Protein AF-A0A1X0DQB8-F1 (afdb_monomer_lite)

Secondary structure (DSSP, 8-state):
-PPPPPPP-----TTHHHHHHHHHHH------SS--TTSGGGGSTTSGGGGGGG-HHHHHHHTTTS---S-HHHHHHHHIIIIIHHHHHHHHHHHTSHHHHHHHHHHHHHHTS--BSPPPPP-SSS-SPPP--SSB-PPPPPPTTPPPPP--SSB-PPPPPP-PPP-----S---S--B----PPPPPPPSSB--PPPPPPPPPPBTTPPPPPPPPPPPPPTTTPPPP-

pLDDT: mean 71.26, std 21.55, range [32.69, 97.94]

Radius of gyration: 22.87 Å; chains: 1; bounding box: 46×55×82 Å

Foldseek 3Di:
DDDDDDDDDPPDQPCVVVVVLCCVPPNDDPQDTDDDVPDPSVCVVVDCVVVCVVVPVVVVVVVVPDPQPPDPVSVLVCCCVPPQPSVLVVLVCQCPDPVVVVVQVVVCVVVVFNAAEEWAAADPVGQATEEHHQHAYEWHAGAALYETYAYHAAFYEWYAKHAHDDPPPCPPDDDDDKAEWHWYAIYATHQAFYEWYAWYCWYDIPNPYHTGHTHYWYHFYPPSYYTHD

Structure (mmCIF, N/CA/C/O backbone):
data_AF-A0A1X0DQB8-F1
#
_entry.id   AF-A0A1X0DQB8-F1
#
loop_
_atom_site.group_PDB
_atom_site.id
_atom_site.type_symbol
_atom_site.label_atom_id
_atom_site.label_alt_id
_atom_site.label_comp_id
_atom_site.label_asym_id
_atom_site.label_entity_id
_atom_site.label_seq_id
_atom_site.pdbx_PDB_ins_code
_atom_site.Cartn_x
_atom_site.Cartn_y
_atom_site.Cartn_z
_atom_site.occupancy
_atom_site.B_iso_or_equiv
_atom_site.auth_seq_id
_atom_site.auth_comp_id
_atom_site.auth_asym_id
_atom_site.auth_atom_id
_atom_site.pdbx_PDB_model_num
ATOM 1 N N . MET A 1 1 ? 0.264 -22.773 56.455 1.00 39.66 1 MET A N 1
ATOM 2 C CA . MET A 1 1 ? 1.036 -22.504 55.225 1.00 39.66 1 MET A CA 1
ATOM 3 C C . MET A 1 1 ? 0.009 -22.200 54.144 1.00 39.66 1 MET A C 1
ATOM 5 O O . MET A 1 1 ? -0.539 -23.133 53.577 1.00 39.66 1 MET A O 1
ATOM 9 N N . ALA A 1 2 ? -0.387 -20.933 54.001 1.00 37.88 2 ALA A N 1
ATOM 10 C CA . ALA A 1 2 ? -1.349 -20.507 52.982 1.00 37.88 2 ALA A CA 1
ATOM 11 C C . ALA A 1 2 ? -0.588 -20.177 51.684 1.00 37.88 2 ALA A C 1
ATOM 13 O O . ALA A 1 2 ? 0.538 -19.681 51.788 1.00 37.88 2 ALA A O 1
ATOM 14 N N . PRO A 1 3 ? -1.139 -20.475 50.496 1.00 45.59 3 PRO A N 1
ATOM 15 C CA . PRO A 1 3 ? -0.488 -20.145 49.236 1.00 45.59 3 PRO A CA 1
ATOM 16 C C . PRO A 1 3 ? -0.412 -18.621 49.074 1.00 45.59 3 PRO A C 1
ATOM 18 O O . PRO A 1 3 ? -1.354 -17.903 49.409 1.00 45.59 3 PRO A O 1
ATOM 21 N N . LEU A 1 4 ? 0.738 -18.144 48.597 1.00 35.25 4 LEU A N 1
ATOM 22 C CA . LEU A 1 4 ? 0.964 -16.751 48.230 1.00 35.25 4 LEU A CA 1
ATOM 23 C C . LEU A 1 4 ? 0.007 -16.420 47.074 1.00 35.25 4 LEU A C 1
ATOM 25 O O . LEU A 1 4 ? -0.013 -17.145 46.080 1.00 35.25 4 LEU A O 1
ATOM 29 N N . ALA A 1 5 ? -0.820 -15.387 47.241 1.00 45.34 5 ALA A N 1
ATOM 30 C CA . ALA A 1 5 ? -1.728 -14.912 46.204 1.00 45.34 5 ALA A CA 1
ATOM 31 C C . ALA A 1 5 ? -0.950 -14.679 44.898 1.00 45.34 5 ALA A C 1
ATOM 33 O O . ALA A 1 5 ? 0.145 -14.112 44.928 1.00 45.34 5 ALA A O 1
ATOM 34 N N . ALA A 1 6 ? -1.500 -15.148 43.774 1.00 44.22 6 ALA A N 1
ATOM 35 C CA . ALA A 1 6 ? -0.969 -14.830 42.456 1.00 44.22 6 ALA A CA 1
ATOM 36 C C . ALA A 1 6 ? -0.882 -13.303 42.319 1.00 44.22 6 ALA A C 1
ATOM 38 O O . ALA A 1 6 ? -1.818 -12.596 42.700 1.00 44.22 6 ALA A O 1
ATOM 39 N N . ALA A 1 7 ? 0.262 -12.807 41.843 1.00 37.78 7 ALA A N 1
ATOM 40 C CA . ALA A 1 7 ? 0.433 -11.390 41.558 1.00 37.78 7 ALA A CA 1
ATOM 41 C C . ALA A 1 7 ? -0.668 -10.936 40.581 1.00 37.78 7 ALA A C 1
ATOM 43 O O . ALA A 1 7 ? -1.020 -11.716 39.689 1.00 37.78 7 ALA A O 1
ATOM 44 N N . PRO A 1 8 ? -1.229 -9.725 40.745 1.00 37.22 8 PRO A N 1
ATOM 45 C CA . PRO A 1 8 ? -2.171 -9.191 39.773 1.00 37.22 8 PRO A CA 1
ATOM 46 C C . PRO A 1 8 ? -1.508 -9.202 38.394 1.00 37.22 8 PRO A C 1
ATOM 48 O O . PRO A 1 8 ? -0.364 -8.767 38.246 1.00 37.22 8 PRO A O 1
ATOM 51 N N . VAL A 1 9 ? -2.212 -9.751 37.404 1.00 41.41 9 VAL A N 1
ATOM 52 C CA . VAL A 1 9 ? -1.838 -9.598 36.000 1.00 41.41 9 VAL A CA 1
ATOM 53 C C . VAL A 1 9 ? -1.984 -8.108 35.721 1.00 41.41 9 VAL A C 1
ATOM 55 O O . VAL A 1 9 ? -3.086 -7.577 35.835 1.00 41.41 9 VAL A O 1
ATOM 58 N N . ALA A 1 10 ? -0.871 -7.423 35.471 1.00 38.34 10 ALA A N 1
ATOM 59 C CA . ALA A 1 10 ? -0.912 -6.069 34.953 1.00 38.34 10 ALA A CA 1
ATOM 60 C C . ALA A 1 10 ? -1.575 -6.160 33.576 1.00 38.34 10 ALA A C 1
ATOM 62 O O . ALA A 1 10 ? -0.967 -6.667 32.637 1.00 38.34 10 ALA A O 1
ATOM 63 N N . GLN A 1 11 ? -2.843 -5.773 33.500 1.00 39.91 11 GLN A N 1
ATOM 64 C CA . GLN A 1 11 ? -3.456 -5.402 32.238 1.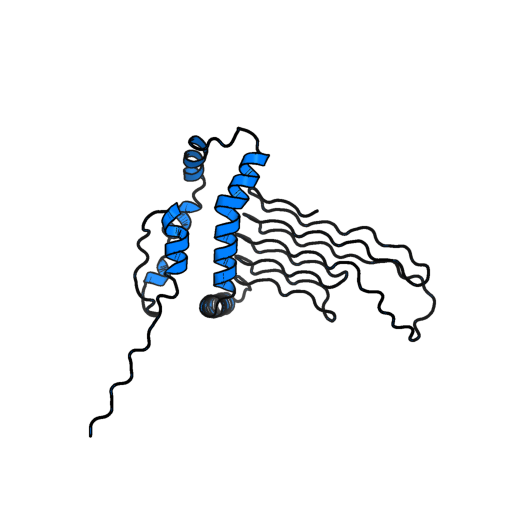00 39.91 11 GLN A CA 1
ATOM 65 C C . GLN A 1 11 ? -2.969 -3.985 32.001 1.00 39.91 11 GLN A C 1
ATOM 67 O O . GLN A 1 11 ? -3.350 -3.078 32.734 1.00 39.91 11 GLN A O 1
ATOM 72 N N . ALA A 1 12 ? -1.981 -3.844 31.124 1.00 34.12 12 ALA A N 1
ATOM 73 C CA . ALA A 1 12 ? -1.650 -2.530 30.617 1.00 34.12 12 ALA A CA 1
ATOM 74 C C . ALA A 1 12 ? -2.841 -2.071 29.772 1.00 34.12 12 ALA A C 1
ATOM 76 O O . ALA A 1 12 ? -3.470 -2.878 29.093 1.00 34.12 12 ALA A O 1
ATOM 77 N N . ASP A 1 13 ? -3.165 -0.797 29.871 1.00 48.69 13 ASP A N 1
ATOM 78 C CA . ASP A 1 13 ? -4.217 -0.123 29.130 1.00 48.69 13 ASP A CA 1
ATOM 79 C C . ASP A 1 13 ? -3.882 -0.112 27.618 1.00 48.69 13 ASP A C 1
ATOM 81 O O . ASP A 1 13 ? -3.284 0.819 27.090 1.00 48.69 13 ASP A O 1
ATOM 85 N N . GLU A 1 14 ? -4.216 -1.198 26.911 1.00 44.69 14 GLU A N 1
ATOM 86 C CA . GLU A 1 14 ? -3.788 -1.501 25.526 1.00 44.69 14 GLU A CA 1
ATOM 87 C C . GLU A 1 14 ? -4.269 -0.488 24.462 1.00 44.69 14 GLU A C 1
ATOM 89 O O . GLU A 1 14 ? -3.702 -0.420 23.371 1.00 44.69 14 GLU A O 1
ATOM 94 N N . PHE A 1 15 ? -5.256 0.354 24.784 1.00 44.25 15 PHE A N 1
ATOM 95 C CA . PHE A 1 15 ? -5.783 1.390 23.884 1.00 44.25 15 PHE A CA 1
ATOM 96 C C . PHE A 1 15 ? -5.509 2.824 24.352 1.00 44.25 15 PHE A C 1
ATOM 98 O O . PHE A 1 15 ? -5.879 3.753 23.641 1.00 44.25 15 PHE A O 1
ATOM 105 N N . ASP A 1 16 ? -4.828 3.018 25.486 1.00 47.78 16 ASP A N 1
ATOM 106 C CA . ASP A 1 16 ? -4.574 4.352 26.061 1.00 47.78 16 ASP A CA 1
ATOM 107 C C . ASP A 1 16 ? -3.669 5.212 25.156 1.00 47.78 16 ASP A C 1
ATOM 109 O O . ASP A 1 16 ? -3.767 6.432 25.089 1.00 47.78 16 ASP A O 1
ATOM 113 N N . TRP A 1 17 ? -2.823 4.564 24.353 1.00 50.50 17 TRP A N 1
ATOM 114 C CA . TRP A 1 17 ? -1.970 5.242 23.377 1.00 50.50 17 TRP A CA 1
ATOM 115 C C . TRP A 1 17 ? -2.746 5.728 22.147 1.00 50.50 17 TRP A C 1
ATOM 117 O O . TRP A 1 17 ? -2.425 6.783 21.614 1.00 50.50 17 TRP A O 1
ATOM 127 N N . LEU A 1 18 ? -3.770 4.988 21.699 1.00 41.12 18 LEU A N 1
ATOM 128 C CA . LEU A 1 18 ? -4.647 5.416 20.606 1.00 41.12 18 LEU A CA 1
ATOM 129 C C . LEU A 1 18 ? -5.417 6.663 21.058 1.00 41.12 18 LEU A C 1
ATOM 131 O O . LEU A 1 18 ? -5.661 7.581 20.284 1.00 41.12 18 LEU A O 1
ATOM 135 N N . THR A 1 19 ? -5.760 6.716 22.342 1.00 49.28 19 THR A N 1
ATOM 136 C CA . THR A 1 19 ? -6.508 7.814 22.942 1.00 49.28 19 THR A CA 1
ATOM 137 C C . THR A 1 19 ? -5.613 9.018 23.216 1.00 49.28 19 THR A C 1
ATOM 139 O O . THR A 1 19 ? -6.005 10.121 22.848 1.00 49.28 19 THR A O 1
ATOM 142 N N . ASP A 1 20 ? -4.383 8.816 23.698 1.00 44.25 20 ASP A N 1
ATOM 143 C CA . ASP A 1 20 ? -3.340 9.846 23.834 1.00 44.25 20 ASP A CA 1
ATOM 144 C C . ASP A 1 20 ? -2.842 10.385 22.478 1.00 44.25 20 ASP A C 1
ATOM 146 O O . ASP A 1 20 ? -2.511 11.565 22.365 1.00 44.25 20 ASP A O 1
ATOM 150 N N . LEU A 1 21 ? -2.802 9.561 21.422 1.00 48.22 21 LEU A N 1
ATOM 151 C CA . LEU A 1 21 ? -2.426 9.971 20.058 1.00 48.22 21 LEU A CA 1
ATOM 152 C C . LEU A 1 21 ? -3.435 10.972 19.478 1.00 48.22 21 LEU A C 1
ATOM 154 O O . LEU A 1 21 ? -3.078 11.891 18.738 1.00 48.22 21 LEU A O 1
ATOM 158 N N . PHE A 1 22 ? -4.700 10.805 19.848 1.00 42.94 22 PHE A N 1
ATOM 159 C CA . PHE A 1 22 ? -5.828 11.586 19.363 1.00 42.94 22 PHE A CA 1
ATOM 160 C C . PHE A 1 22 ? -6.248 12.703 20.352 1.00 42.94 22 PHE A C 1
ATOM 162 O O . PHE A 1 22 ? -6.894 13.678 19.954 1.00 42.94 22 PHE A O 1
ATOM 169 N N . GLU A 1 23 ? -5.811 12.661 21.616 1.00 42.38 23 GLU A N 1
ATOM 170 C CA . GLU A 1 23 ? -6.141 13.650 22.658 1.00 42.38 23 GLU A CA 1
ATOM 171 C C . GLU A 1 23 ? -5.730 15.103 22.321 1.00 42.38 23 GLU A C 1
ATOM 173 O O . GLU A 1 23 ? -6.553 16.009 22.510 1.00 42.38 23 GLU A O 1
ATOM 178 N N . PRO A 1 24 ? -4.530 15.376 21.761 1.00 38.28 24 PRO A N 1
ATOM 179 C CA . PRO A 1 24 ? -4.093 16.730 21.413 1.00 38.28 24 PRO A CA 1
ATOM 180 C C . PRO A 1 24 ? -4.897 17.370 20.277 1.00 38.28 24 PRO A C 1
ATOM 182 O O . PRO A 1 24 ? -4.871 18.593 20.125 1.00 38.28 24 PRO A O 1
ATOM 185 N N . TRP A 1 25 ? -5.584 16.560 19.467 1.00 38.75 25 TRP A N 1
ATOM 186 C CA . TRP A 1 25 ? -6.338 17.011 18.297 1.00 38.75 25 TRP A CA 1
ATOM 187 C C . TRP A 1 25 ? -7.847 17.050 18.518 1.00 38.75 25 TRP A C 1
ATOM 189 O O . TRP A 1 25 ? -8.514 17.883 17.902 1.00 38.75 25 TRP A O 1
ATOM 199 N N . PHE A 1 26 ? -8.384 16.225 19.424 1.00 42.94 26 PHE A N 1
ATOM 200 C CA . PHE A 1 26 ? -9.834 16.108 19.615 1.00 42.94 26 PHE A CA 1
ATOM 201 C C . PHE A 1 26 ? -10.332 16.481 21.015 1.00 42.94 26 PHE A C 1
ATOM 203 O O . PHE A 1 26 ? -11.518 16.772 21.148 1.00 42.94 26 PHE A O 1
ATOM 210 N N . GLY A 1 27 ? -9.447 16.561 22.021 1.00 35.16 27 GLY A N 1
ATOM 211 C CA . GLY A 1 27 ? -9.781 16.870 23.416 1.00 35.16 27 GLY A CA 1
ATOM 212 C C . GLY A 1 27 ? -10.650 15.794 24.074 1.00 35.16 27 GLY A C 1
ATOM 213 O O . GLY A 1 27 ? -11.758 15.560 23.615 1.00 35.16 27 GLY A O 1
ATOM 214 N N . ALA A 1 28 ? -10.158 15.166 25.153 1.00 35.78 28 ALA A N 1
ATOM 215 C CA . ALA A 1 28 ? -10.830 14.153 25.987 1.00 35.78 28 ALA A CA 1
ATOM 216 C C . ALA A 1 28 ? -12.135 13.574 25.395 1.00 35.78 28 ALA A C 1
ATOM 218 O O . ALA A 1 28 ? -13.243 13.874 25.860 1.00 35.78 28 ALA A O 1
ATOM 219 N N . ALA A 1 29 ? -12.013 12.751 24.352 1.00 38.56 29 ALA A N 1
ATOM 220 C CA . ALA A 1 29 ? -13.103 11.863 23.983 1.00 38.56 29 ALA A CA 1
ATOM 221 C C . ALA A 1 29 ? -13.282 10.872 25.149 1.00 38.56 29 ALA A C 1
ATOM 223 O O . ALA A 1 29 ? -12.280 10.383 25.669 1.00 38.56 29 ALA A O 1
ATOM 224 N N . PRO A 1 30 ? -14.508 10.585 25.624 1.00 34.75 30 PRO A N 1
ATOM 225 C CA . PRO A 1 30 ? -14.719 9.678 26.744 1.00 34.75 30 PRO A CA 1
ATOM 226 C C . PRO A 1 30 ? -14.550 8.236 26.257 1.00 34.75 30 PRO A C 1
ATOM 228 O O . PRO A 1 30 ? -15.512 7.539 25.950 1.00 34.75 30 PRO A O 1
ATOM 231 N N . VAL A 1 31 ? -13.307 7.806 26.161 1.00 37.72 31 VAL A N 1
ATOM 232 C CA . VAL A 1 31 ? -12.893 6.417 25.993 1.00 37.72 31 VAL A CA 1
ATOM 233 C C . VAL A 1 31 ? -12.608 5.878 27.390 1.00 37.72 31 VAL A C 1
ATOM 235 O O . VAL A 1 31 ? -11.763 6.392 28.115 1.00 37.72 31 VAL A O 1
ATOM 238 N N . ALA A 1 32 ? -13.449 4.950 27.836 1.00 34.84 32 ALA A N 1
ATOM 239 C CA . ALA A 1 32 ? -13.422 4.434 29.197 1.00 34.84 32 ALA A CA 1
ATOM 240 C C . ALA A 1 32 ? -12.194 3.537 29.440 1.00 34.84 32 ALA A C 1
ATOM 242 O O . ALA A 1 32 ? -11.838 2.730 28.584 1.00 34.84 32 ALA A O 1
ATOM 243 N N . GLU A 1 33 ? -11.599 3.673 30.632 1.00 32.69 33 GLU A N 1
ATOM 244 C CA . GLU A 1 33 ? -10.5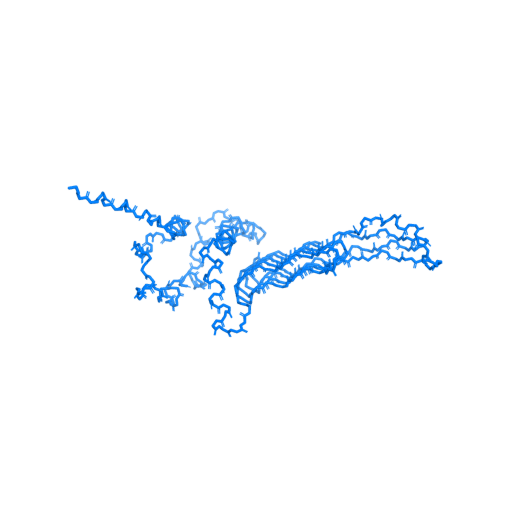61 2.799 31.196 1.00 32.69 33 GLU A CA 1
ATOM 245 C C . GLU A 1 33 ? -11.006 1.322 31.206 1.00 32.69 33 GLU A C 1
ATOM 247 O O . GLU A 1 33 ? -12.128 1.003 31.606 1.00 32.69 33 GLU A O 1
ATOM 252 N N . SER A 1 34 ? -10.067 0.423 30.893 1.00 35.78 34 SER A N 1
ATOM 253 C CA . SER A 1 34 ? -10.134 -1.048 30.964 1.00 35.78 34 SER A CA 1
ATOM 254 C C . SER A 1 34 ? -11.017 -1.781 29.934 1.00 35.78 34 SER A C 1
ATOM 256 O O . SER A 1 34 ? -12.240 -1.668 29.897 1.00 35.78 34 SER A O 1
ATOM 258 N N . VAL A 1 35 ? -10.363 -2.617 29.119 1.00 36.78 35 VAL A N 1
ATOM 259 C CA . VAL A 1 35 ? -10.975 -3.487 28.103 1.00 36.78 35 VAL A CA 1
ATOM 260 C C . VAL A 1 35 ? -11.569 -4.725 28.775 1.00 36.78 35 VAL A C 1
ATOM 262 O O . VAL A 1 35 ? -10.883 -5.715 29.024 1.00 36.78 35 VAL A O 1
ATOM 265 N N . ASP A 1 36 ? -12.867 -4.692 29.058 1.00 37.31 36 ASP A N 1
ATOM 266 C CA . ASP A 1 36 ? -13.648 -5.892 29.359 1.00 37.31 36 ASP A CA 1
ATOM 267 C C . ASP A 1 36 ? -14.273 -6.404 28.050 1.00 37.31 36 ASP A C 1
ATOM 269 O O . ASP A 1 36 ? -15.105 -5.747 27.432 1.00 37.31 36 ASP A O 1
ATOM 273 N N . LEU A 1 37 ? -13.873 -7.598 27.599 1.00 37.00 37 LEU A N 1
ATOM 274 C CA . LEU A 1 37 ? -14.390 -8.238 26.377 1.00 37.00 37 LEU A CA 1
ATOM 275 C C . LEU A 1 37 ? -15.885 -8.632 26.476 1.00 37.00 37 LEU A C 1
ATOM 277 O O . LEU A 1 37 ? -16.439 -9.202 25.533 1.00 37.00 37 LEU A O 1
ATOM 281 N N . GLY A 1 38 ? -16.540 -8.354 27.609 1.00 36.81 38 GLY A N 1
ATOM 282 C CA . GLY A 1 38 ? -17.991 -8.378 27.801 1.00 36.81 38 GLY A CA 1
ATOM 283 C C . GLY A 1 38 ? -18.659 -6.995 27.901 1.00 36.81 38 GLY A C 1
ATOM 284 O O . GLY A 1 38 ? -19.874 -6.945 28.111 1.00 36.81 38 GLY A O 1
ATOM 285 N N . ASP A 1 39 ? -17.910 -5.898 27.762 1.00 39.31 39 ASP A N 1
ATOM 286 C CA . ASP A 1 39 ? -18.396 -4.522 27.905 1.00 39.31 39 ASP A CA 1
ATOM 287 C C . ASP A 1 39 ? -19.065 -4.008 26.615 1.00 39.31 39 ASP A C 1
ATOM 289 O O . ASP A 1 39 ? -18.526 -4.176 25.514 1.00 39.31 39 ASP A O 1
ATOM 293 N N . PRO A 1 40 ? -20.230 -3.332 26.698 1.00 39.56 40 PRO A N 1
ATOM 294 C CA . PRO A 1 40 ? -20.848 -2.690 25.546 1.00 39.56 40 PRO A CA 1
ATOM 295 C C . PRO A 1 40 ? -19.983 -1.581 24.927 1.00 39.56 40 PRO A C 1
ATOM 297 O O . PRO A 1 40 ? -20.353 -1.085 23.875 1.00 39.56 40 PRO A O 1
ATOM 300 N N . GLY A 1 41 ? -18.846 -1.186 25.516 1.00 39.72 41 GLY A N 1
ATOM 301 C CA . GLY A 1 41 ? -17.913 -0.188 24.982 1.00 39.72 41 GLY A CA 1
ATOM 302 C C . GLY A 1 41 ? -17.349 -0.503 23.591 1.00 39.72 41 GLY A C 1
ATOM 303 O O . GLY A 1 41 ? -17.014 0.421 22.856 1.00 39.72 41 GLY A O 1
ATOM 304 N N . MET A 1 42 ? -17.384 -1.766 23.146 1.00 36.34 42 MET A N 1
ATOM 305 C CA . MET A 1 42 ? -17.159 -2.146 21.739 1.00 36.34 42 MET A CA 1
ATOM 306 C C . MET A 1 42 ? -18.242 -1.621 20.775 1.00 36.34 42 MET A C 1
ATOM 308 O O . MET A 1 42 ? -18.172 -1.881 19.578 1.00 36.34 42 MET A O 1
ATOM 312 N N . THR A 1 43 ? -19.258 -0.890 21.246 1.00 41.19 43 THR A N 1
ATOM 313 C CA . THR A 1 43 ? -20.202 -0.166 20.384 1.00 41.19 43 THR A CA 1
ATOM 314 C C . THR A 1 43 ? -19.728 1.233 20.002 1.00 41.19 43 THR A C 1
ATOM 316 O O . THR A 1 43 ? -20.382 1.844 19.168 1.00 41.19 43 THR A O 1
ATOM 319 N N . THR A 1 44 ? -18.637 1.762 20.572 1.00 41.34 44 THR A N 1
ATOM 320 C CA . THR A 1 44 ? -18.188 3.142 20.299 1.00 41.34 44 THR A CA 1
ATOM 321 C C . THR A 1 44 ? -17.536 3.293 18.925 1.00 41.34 44 THR A C 1
ATOM 323 O O . THR A 1 44 ? -17.854 4.246 18.232 1.00 41.34 44 THR A O 1
ATOM 326 N N . TRP A 1 45 ? -16.748 2.326 18.442 1.00 36.19 45 TRP A N 1
ATOM 327 C CA . TRP A 1 45 ? -16.248 2.322 17.051 1.00 36.19 45 TRP A CA 1
ATOM 328 C C . TRP A 1 45 ? -17.398 2.235 16.029 1.00 36.19 45 TRP A C 1
ATOM 330 O O . TRP A 1 45 ? -17.328 2.790 14.935 1.00 36.19 45 TRP A O 1
ATOM 340 N N . TRP A 1 46 ? -18.493 1.559 16.387 1.00 36.34 46 TRP A N 1
ATOM 341 C CA . TRP A 1 46 ? -19.724 1.510 15.586 1.00 36.34 46 TRP A CA 1
ATOM 342 C C . TRP A 1 46 ? -20.671 2.686 15.860 1.00 36.34 46 TRP A C 1
ATOM 344 O O . TRP A 1 46 ? -21.702 2.808 15.194 1.00 36.34 46 TRP A O 1
ATOM 354 N N . ASP A 1 47 ? -20.348 3.549 16.824 1.00 42.69 47 ASP A N 1
ATOM 355 C CA . ASP A 1 47 ? -21.072 4.784 17.060 1.00 42.69 47 ASP A CA 1
ATOM 356 C C . ASP A 1 47 ? -20.610 5.809 16.024 1.00 42.69 47 ASP A C 1
ATOM 358 O O . ASP A 1 47 ? -19.430 6.126 15.888 1.00 42.69 47 ASP A O 1
ATOM 362 N N . SER A 1 48 ? -21.574 6.367 15.296 1.00 39.34 48 SER A N 1
ATOM 363 C CA . SER A 1 48 ? -21.363 7.497 14.392 1.00 39.34 48 SER A CA 1
ATOM 364 C C . SER A 1 48 ? -20.595 8.662 15.032 1.00 39.34 48 SER A C 1
ATOM 366 O O . SER A 1 48 ? -19.942 9.413 14.313 1.00 39.34 48 SER A O 1
ATOM 368 N N . SER A 1 49 ? -20.647 8.808 16.362 1.00 47.97 49 SER A N 1
ATOM 369 C CA . SER A 1 49 ? -19.890 9.820 17.100 1.00 47.97 49 SER A CA 1
ATOM 370 C C . SER A 1 49 ? -18.372 9.588 17.069 1.00 47.97 49 SER A C 1
ATOM 372 O O . SER A 1 49 ? -17.628 10.562 17.005 1.00 47.97 49 SER A O 1
ATOM 374 N N . ALA A 1 50 ? -17.897 8.339 16.990 1.00 43.50 50 ALA A N 1
ATOM 375 C CA . ALA A 1 50 ? -16.473 8.031 16.811 1.00 43.50 50 ALA A CA 1
ATOM 376 C C . ALA A 1 50 ? -15.958 8.382 15.405 1.00 43.50 50 ALA A C 1
ATOM 378 O O . ALA A 1 50 ? -14.758 8.547 15.206 1.00 43.50 50 ALA A O 1
ATOM 379 N N . TRP A 1 51 ? -16.870 8.556 14.444 1.00 47.69 51 TRP A N 1
ATOM 380 C CA . TRP A 1 51 ? -16.586 8.987 13.073 1.00 47.69 51 TRP A CA 1
ATOM 381 C C . TRP A 1 51 ? -17.038 10.419 12.792 1.00 47.69 51 TRP A C 1
ATOM 383 O O . TRP A 1 51 ? -16.994 10.850 11.642 1.00 47.69 51 TRP A O 1
ATOM 393 N N . SER A 1 52 ? -17.471 11.190 13.799 1.00 51.88 52 SER A N 1
ATOM 394 C CA . SER A 1 52 ? -17.951 12.560 13.568 1.00 51.88 52 SER A CA 1
ATOM 395 C C . SER A 1 52 ? -16.858 13.476 13.020 1.00 51.88 52 SER A C 1
ATOM 397 O O . SER A 1 52 ? -17.153 14.512 12.442 1.00 51.88 52 SER A O 1
ATOM 399 N N . TRP A 1 53 ? -15.591 13.098 13.177 1.00 47.19 53 TRP A N 1
ATOM 400 C CA . TRP A 1 53 ? -14.454 13.780 12.573 1.00 47.19 53 TRP A CA 1
ATOM 401 C C . TRP A 1 53 ? -14.314 13.506 11.064 1.00 47.19 53 TRP A C 1
ATOM 403 O O . TRP A 1 53 ? -13.656 14.288 10.396 1.00 47.19 53 TRP A O 1
ATOM 413 N N . LEU A 1 54 ? -14.959 12.476 10.496 1.00 50.03 54 LEU A N 1
ATOM 414 C CA . LEU A 1 54 ? -15.155 12.324 9.043 1.00 50.03 54 LEU A CA 1
ATOM 415 C C . LEU A 1 54 ? -16.297 13.214 8.514 1.00 50.03 54 LEU A C 1
ATOM 417 O O . LEU A 1 54 ? -16.569 13.224 7.310 1.00 50.03 54 LEU A O 1
ATOM 421 N N . ASP A 1 55 ? -16.981 13.970 9.385 1.00 55.12 55 ASP A N 1
ATOM 422 C CA . ASP A 1 55 ? -17.911 15.010 8.954 1.00 55.12 55 ASP A CA 1
ATOM 423 C C . ASP A 1 55 ? -17.128 16.165 8.319 1.00 55.12 55 ASP A C 1
ATOM 425 O O . ASP A 1 55 ? -16.647 17.093 8.980 1.00 55.12 55 ASP A O 1
ATOM 429 N N . LEU A 1 56 ? -17.057 16.103 6.990 1.00 46.81 56 LEU A N 1
ATOM 430 C CA . LEU A 1 56 ? -16.379 17.053 6.113 1.00 46.81 56 LEU A CA 1
ATOM 431 C C . LEU A 1 56 ? -16.854 18.508 6.310 1.00 46.81 56 LEU A C 1
ATOM 433 O O . LEU A 1 56 ? -16.171 19.440 5.885 1.00 46.81 56 LEU A O 1
ATOM 437 N N . SER A 1 57 ? -18.009 18.731 6.953 1.00 52.44 57 SER A N 1
ATOM 438 C CA . SER A 1 57 ? -18.514 20.073 7.265 1.00 52.44 57 SER A CA 1
ATOM 439 C C . SER A 1 57 ? -17.753 20.772 8.398 1.00 52.44 57 SER A C 1
ATOM 441 O O . SER A 1 57 ? -17.749 22.002 8.459 1.00 52.44 57 SER A O 1
ATOM 443 N N . THR A 1 58 ? -17.059 20.015 9.252 1.00 50.50 58 THR A N 1
ATOM 444 C CA . THR A 1 58 ? -16.264 20.549 10.373 1.00 50.50 58 THR A CA 1
ATOM 445 C C . THR A 1 58 ? -14.843 20.948 9.958 1.00 50.50 58 THR A C 1
ATOM 447 O O . THR A 1 58 ? -14.203 21.768 10.616 1.00 50.50 58 THR A O 1
ATOM 450 N N . TRP A 1 59 ? -14.364 20.446 8.814 1.00 51.38 59 TRP A N 1
ATOM 451 C CA . TRP A 1 59 ? -13.004 20.696 8.320 1.00 51.38 59 TRP A CA 1
ATOM 452 C C . TRP A 1 59 ? -12.842 22.115 7.763 1.00 51.38 59 TRP A C 1
ATOM 454 O O . TRP A 1 59 ? -11.751 22.679 7.802 1.00 51.38 59 TRP A O 1
ATOM 464 N N . GLY A 1 60 ? -13.934 22.735 7.301 1.00 44.81 60 GLY A N 1
ATOM 465 C CA . GLY A 1 60 ? -13.927 24.104 6.773 1.00 44.81 60 GLY A CA 1
ATOM 466 C C . GLY A 1 60 ? -13.548 25.186 7.798 1.00 44.81 60 GLY A C 1
ATOM 467 O O . GLY A 1 60 ? -13.110 26.268 7.401 1.00 44.81 60 GLY A O 1
ATOM 468 N N . ASP A 1 61 ? -13.671 24.907 9.100 1.00 47.84 61 ASP A N 1
ATOM 469 C CA . ASP A 1 61 ? -13.381 25.878 10.167 1.00 47.84 61 ASP A CA 1
ATOM 470 C C . ASP A 1 61 ? -11.894 25.865 10.587 1.00 47.84 61 ASP A C 1
ATOM 472 O O . ASP A 1 61 ? -11.299 26.914 10.829 1.00 47.84 61 ASP A O 1
ATOM 476 N N . GLN A 1 62 ? -11.237 24.696 10.548 1.00 45.06 62 GLN A N 1
ATOM 477 C CA . GLN A 1 62 ? -9.805 24.530 10.864 1.00 45.06 62 GLN A CA 1
ATOM 478 C C . GLN A 1 62 ? -8.882 25.176 9.809 1.00 45.06 62 GLN A C 1
ATOM 480 O O . GLN A 1 62 ? -7.833 25.728 10.140 1.00 45.06 62 GLN A O 1
ATOM 485 N N . VAL A 1 63 ? -9.305 25.196 8.539 1.00 44.72 63 VAL A N 1
ATOM 486 C CA . VAL A 1 63 ? -8.556 25.811 7.422 1.00 44.72 63 VAL A CA 1
ATOM 487 C C . VAL A 1 63 ? -8.578 27.348 7.481 1.00 44.72 63 VAL A C 1
ATOM 489 O O . VAL A 1 63 ? -7.711 28.014 6.917 1.00 44.72 63 VAL A O 1
ATOM 492 N N . SER A 1 64 ? -9.525 27.940 8.217 1.00 45.22 64 SER A N 1
ATOM 493 C CA . SER A 1 64 ? -9.711 29.397 8.279 1.00 45.22 64 SER A CA 1
ATOM 494 C C . SER A 1 64 ? -8.743 30.119 9.236 1.00 45.22 64 SER A C 1
ATOM 496 O O . SER A 1 64 ? -8.648 31.347 9.192 1.00 45.22 64 SER A O 1
ATOM 498 N N . GLY A 1 65 ? -8.011 29.388 10.092 1.00 44.12 65 GLY A N 1
ATOM 499 C CA . GLY A 1 65 ? -7.083 29.951 11.089 1.00 44.12 65 GLY A CA 1
ATOM 500 C C . GLY A 1 65 ? -5.592 29.746 10.797 1.00 44.12 65 GLY A C 1
ATOM 501 O O . GLY A 1 65 ? -4.744 30.389 11.417 1.00 44.12 65 GLY A O 1
ATOM 502 N N . SER A 1 66 ? -5.250 28.866 9.857 1.00 45.72 66 SER A N 1
ATOM 503 C CA . SER A 1 66 ? -3.867 28.537 9.524 1.00 45.72 66 SER A CA 1
ATOM 504 C C . SER A 1 66 ? -3.309 29.494 8.470 1.00 45.72 66 SER A C 1
ATOM 506 O O . SER A 1 66 ? -3.926 29.698 7.429 1.00 45.72 66 SER A O 1
ATOM 508 N N . ALA A 1 67 ? -2.102 30.026 8.682 1.00 43.47 67 ALA A N 1
ATOM 509 C CA . ALA A 1 67 ? -1.332 30.784 7.685 1.00 43.47 67 ALA A CA 1
ATOM 510 C C . ALA A 1 67 ? -0.833 29.910 6.507 1.00 43.47 67 ALA A C 1
ATOM 512 O O . ALA A 1 67 ? 0.208 30.189 5.910 1.00 43.47 67 ALA A O 1
ATOM 513 N N . LEU A 1 68 ? -1.556 28.834 6.192 1.00 48.25 68 LEU A N 1
ATOM 514 C CA . LEU A 1 68 ? -1.382 28.054 4.983 1.00 48.25 68 LEU A CA 1
ATOM 515 C C . LEU A 1 68 ? -1.863 28.949 3.850 1.00 48.25 68 LEU A C 1
ATOM 517 O O . LEU A 1 68 ? -3.044 29.276 3.747 1.00 48.25 68 LEU A O 1
ATOM 521 N N . GLY A 1 69 ? -0.912 29.442 3.059 1.00 47.78 69 GLY A N 1
ATOM 522 C CA . GLY A 1 69 ? -1.223 30.217 1.868 1.00 47.78 69 GLY A CA 1
ATOM 523 C C . GLY A 1 69 ? -2.259 29.490 1.010 1.00 47.78 69 GLY A C 1
ATOM 524 O O . GLY A 1 69 ? -2.371 28.268 1.048 1.00 47.78 69 GLY A O 1
ATOM 525 N N . THR A 1 70 ? -2.992 30.250 0.205 1.00 51.38 70 THR A N 1
ATOM 526 C CA . THR A 1 70 ? -4.049 29.803 -0.721 1.00 51.38 70 THR A CA 1
ATOM 527 C C . THR A 1 70 ? -3.590 28.826 -1.817 1.00 51.38 70 THR A C 1
ATOM 529 O O . THR A 1 70 ? -4.303 28.623 -2.796 1.00 51.38 70 THR A O 1
ATOM 532 N N . GLU A 1 71 ? -2.401 28.243 -1.689 1.00 58.75 71 GLU A N 1
ATOM 533 C CA . GLU A 1 71 ? -1.770 27.387 -2.679 1.00 58.75 71 GLU A CA 1
ATOM 534 C C . GLU A 1 71 ? -2.096 25.912 -2.382 1.00 58.75 71 GLU A C 1
ATOM 536 O O . GLU A 1 71 ? -1.684 25.398 -1.338 1.00 58.75 71 GLU A O 1
ATOM 541 N N . PRO A 1 72 ? -2.782 25.197 -3.295 1.00 62.12 72 PRO A N 1
ATOM 542 C CA . PRO A 1 72 ? -3.187 23.801 -3.100 1.00 62.12 72 PRO A CA 1
ATOM 543 C C . PRO A 1 72 ? -2.042 22.862 -2.690 1.00 62.12 72 PRO A C 1
ATOM 545 O O . PRO A 1 72 ? -2.235 21.983 -1.860 1.00 62.12 72 PRO A O 1
ATOM 548 N N . LEU A 1 73 ? -0.825 23.086 -3.199 1.00 66.12 73 LEU A N 1
ATOM 549 C CA . LEU A 1 73 ? 0.349 22.276 -2.849 1.00 66.12 73 LEU A CA 1
ATOM 550 C C . LEU A 1 73 ? 0.804 22.471 -1.392 1.00 66.12 73 LEU A C 1
ATOM 552 O O . LEU A 1 73 ? 1.286 21.527 -0.773 1.00 66.12 73 LEU A O 1
ATOM 556 N N . ALA A 1 74 ? 0.644 23.676 -0.832 1.00 72.12 74 ALA A N 1
ATOM 557 C CA . ALA A 1 74 ? 1.000 23.949 0.561 1.00 72.12 74 ALA A CA 1
ATOM 558 C C . ALA A 1 74 ? 0.003 23.301 1.530 1.00 72.12 74 ALA A C 1
ATOM 560 O O . ALA A 1 74 ? 0.399 22.822 2.591 1.00 72.12 74 ALA A O 1
ATOM 561 N N . PHE A 1 75 ? -1.276 23.253 1.147 1.00 73.88 75 PHE A N 1
ATOM 562 C CA . PHE A 1 75 ? -2.294 22.555 1.922 1.00 73.88 75 PHE A CA 1
ATOM 563 C C . PHE A 1 75 ? -2.133 21.034 1.844 1.00 73.88 75 PHE A C 1
ATOM 565 O O . PHE A 1 75 ? -2.194 20.394 2.886 1.00 73.88 75 PHE A O 1
ATOM 572 N N . ASN A 1 76 ? -1.851 20.459 0.665 1.00 78.00 76 ASN A N 1
ATOM 573 C CA . ASN A 1 76 ? -1.586 19.019 0.538 1.00 78.00 76 ASN A CA 1
ATOM 574 C C . ASN A 1 76 ? -0.431 18.580 1.447 1.00 78.00 76 ASN A C 1
ATOM 576 O O . ASN A 1 76 ? -0.580 17.622 2.191 1.00 78.00 76 ASN A O 1
ATOM 580 N N . ALA A 1 77 ? 0.690 19.309 1.439 1.00 80.50 77 ALA A N 1
ATOM 581 C CA . ALA A 1 77 ? 1.835 18.990 2.292 1.00 80.50 77 ALA A CA 1
ATOM 582 C C . ALA A 1 77 ? 1.531 19.160 3.792 1.00 80.50 77 ALA A C 1
ATOM 584 O O . ALA A 1 77 ? 2.053 18.420 4.622 1.00 80.50 77 ALA A O 1
ATOM 585 N N . TRP A 1 78 ? 0.691 20.133 4.162 1.00 80.62 78 TRP A N 1
ATOM 586 C CA . TRP A 1 78 ? 0.248 20.278 5.547 1.00 80.62 78 TRP A CA 1
ATOM 587 C C . TRP A 1 78 ? -0.687 19.143 5.968 1.00 80.62 78 TRP A C 1
ATOM 589 O O . TRP A 1 78 ? -0.480 18.583 7.040 1.00 80.62 78 TRP A O 1
ATOM 599 N N . PHE A 1 79 ? -1.677 18.801 5.139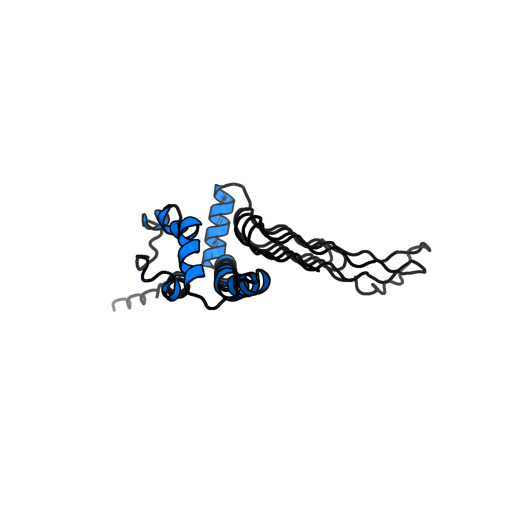 1.00 80.38 79 PHE A N 1
ATOM 600 C CA . PHE A 1 79 ? -2.610 17.702 5.391 1.00 80.38 79 PHE A CA 1
ATOM 601 C C . PHE A 1 79 ? -1.858 16.382 5.530 1.00 80.38 79 PHE A C 1
ATOM 603 O O . PHE A 1 79 ? -2.081 15.649 6.487 1.00 80.38 79 PHE A O 1
ATOM 610 N N . ASP A 1 80 ? -0.920 16.125 4.622 1.00 84.56 80 ASP A N 1
ATOM 611 C CA . ASP A 1 80 ? -0.070 14.944 4.659 1.00 84.56 80 ASP A CA 1
ATOM 612 C C . ASP A 1 80 ? 0.675 14.832 6.002 1.00 84.56 80 ASP A C 1
ATOM 614 O O . ASP A 1 80 ? 0.486 13.887 6.764 1.00 84.56 80 ASP A O 1
ATOM 618 N N . ALA A 1 81 ? 1.415 15.878 6.378 1.00 78.44 81 ALA A N 1
ATOM 619 C CA . ALA A 1 81 ? 2.236 15.860 7.586 1.00 78.44 81 ALA A CA 1
ATOM 620 C C . ALA A 1 81 ? 1.448 15.938 8.910 1.00 78.44 81 ALA A C 1
ATOM 622 O O . ALA A 1 81 ? 1.942 15.479 9.938 1.00 78.44 81 ALA A O 1
ATOM 623 N N . ASN A 1 82 ? 0.270 16.572 8.923 1.00 74.06 82 ASN A N 1
ATOM 624 C CA . ASN A 1 82 ? -0.463 16.900 10.156 1.00 74.06 82 ASN A CA 1
ATOM 625 C C . ASN A 1 82 ? -1.802 16.177 10.288 1.00 74.06 82 ASN A C 1
ATOM 627 O O . ASN A 1 82 ? -2.483 16.393 11.279 1.00 74.06 82 ASN A O 1
ATOM 631 N N . VAL A 1 83 ? -2.218 15.381 9.307 1.00 77.00 83 VAL A N 1
ATOM 632 C CA . VAL A 1 83 ? -3.467 14.613 9.379 1.00 77.00 83 VAL A CA 1
ATOM 633 C C . VAL A 1 83 ? -3.214 13.195 8.904 1.00 77.00 83 VAL A C 1
ATOM 635 O O . VAL A 1 83 ? -3.394 12.262 9.680 1.00 77.00 83 VAL A O 1
ATOM 638 N N . TYR A 1 84 ? -2.757 13.031 7.661 1.00 82.00 84 TYR A N 1
ATOM 639 C CA . TYR A 1 84 ? -2.609 11.709 7.062 1.00 82.00 84 TYR A CA 1
ATOM 640 C C . TYR A 1 84 ? -1.540 10.876 7.766 1.00 82.00 84 TYR A C 1
ATOM 642 O O . TYR A 1 84 ? -1.873 9.839 8.330 1.00 82.00 84 TYR A O 1
ATOM 650 N N . ALA A 1 85 ? -0.288 11.341 7.795 1.00 82.06 85 ALA A N 1
ATOM 651 C CA . ALA A 1 85 ? 0.831 10.546 8.291 1.00 82.06 85 ALA A CA 1
ATOM 652 C C . ALA A 1 85 ? 0.642 10.072 9.746 1.00 82.06 85 ALA A C 1
ATOM 654 O O . ALA A 1 85 ? 0.911 8.901 10.008 1.00 82.06 85 ALA A O 1
ATOM 655 N N . PRO A 1 86 ? 0.135 10.889 10.694 1.00 76.19 86 PRO A N 1
ATOM 656 C CA . PRO A 1 86 ? -0.081 10.410 12.061 1.00 76.19 86 PRO A CA 1
ATOM 657 C C . PRO A 1 86 ? -1.238 9.413 12.192 1.00 76.19 86 PRO A C 1
ATOM 659 O O . PRO A 1 86 ? -1.117 8.455 12.949 1.00 76.19 86 PRO A O 1
ATOM 662 N N . ILE A 1 87 ? -2.336 9.599 11.445 1.00 76.94 87 ILE A N 1
ATOM 663 C CA . ILE A 1 87 ? -3.449 8.635 11.434 1.00 76.94 87 ILE A CA 1
ATOM 664 C C . ILE A 1 87 ? -3.002 7.324 10.787 1.00 76.94 87 ILE A C 1
ATOM 666 O O . ILE A 1 87 ? -3.256 6.259 11.340 1.00 76.94 87 ILE A O 1
ATOM 670 N N . HIS A 1 88 ? -2.331 7.409 9.638 1.00 84.44 88 HIS A N 1
ATOM 671 C CA . HIS A 1 88 ? -1.789 6.263 8.915 1.00 84.44 88 HIS A CA 1
ATOM 672 C C . HIS A 1 88 ? -0.818 5.481 9.802 1.00 84.44 88 HIS A C 1
ATOM 674 O O . HIS A 1 88 ? -1.076 4.320 10.082 1.00 84.44 88 HIS A O 1
ATOM 680 N N . THR A 1 89 ? 0.178 6.147 10.395 1.00 81.56 89 THR A N 1
ATOM 681 C CA . THR A 1 89 ? 1.125 5.514 11.333 1.00 81.56 89 THR A CA 1
ATOM 682 C C . THR A 1 89 ? 0.411 4.837 12.504 1.00 81.56 89 THR A C 1
ATOM 684 O O . THR A 1 89 ? 0.741 3.709 12.853 1.00 81.56 89 THR A O 1
ATOM 687 N N . GLY A 1 90 ? -0.589 5.492 13.105 1.00 72.69 90 GLY A N 1
ATOM 688 C CA . GLY A 1 90 ? -1.353 4.895 14.200 1.00 72.69 90 GLY A CA 1
ATOM 689 C C . GLY A 1 90 ? -2.152 3.659 13.770 1.00 72.69 90 GLY A C 1
ATOM 690 O O . GLY A 1 90 ? -2.236 2.686 14.516 1.00 72.69 90 GLY A O 1
ATOM 691 N N . ILE A 1 91 ? -2.720 3.655 12.563 1.00 80.88 91 ILE A N 1
ATOM 692 C CA . ILE A 1 91 ? -3.408 2.478 12.018 1.00 80.88 91 ILE A CA 1
ATOM 693 C C . ILE A 1 91 ? -2.408 1.350 11.749 1.00 80.88 91 ILE A C 1
ATOM 695 O O . ILE A 1 91 ? -2.675 0.223 12.160 1.00 80.88 91 ILE A O 1
ATOM 699 N N . GLU A 1 92 ? -1.258 1.651 11.148 1.00 84.25 92 GLU A N 1
ATOM 700 C CA . GLU A 1 92 ? -0.194 0.680 10.870 1.00 84.25 92 GLU A CA 1
ATOM 701 C C . GLU A 1 92 ? 0.330 0.020 12.147 1.00 84.25 92 GLU A C 1
ATOM 703 O O . GLU A 1 92 ? 0.409 -1.207 12.247 1.00 84.25 92 GLU A O 1
ATOM 708 N N . GLU A 1 93 ? 0.636 0.825 13.167 1.00 80.25 93 GLU A N 1
ATOM 709 C CA . GLU A 1 93 ? 1.086 0.330 14.468 1.00 80.25 93 GLU A CA 1
ATOM 710 C C . GLU A 1 93 ? 0.020 -0.545 15.135 1.00 80.25 93 GLU A C 1
ATOM 712 O O . GLU A 1 93 ? 0.342 -1.585 15.716 1.00 80.25 93 GLU A O 1
ATOM 717 N N . TRP A 1 94 ? -1.255 -0.161 15.027 1.00 81.12 94 TRP A N 1
ATOM 718 C CA . TRP A 1 94 ? -2.356 -0.941 15.576 1.00 81.12 94 TRP A CA 1
ATOM 719 C C . TRP A 1 94 ? -2.553 -2.263 14.827 1.00 81.12 94 TRP A C 1
ATOM 721 O O . TRP A 1 94 ? -2.540 -3.307 15.478 1.00 81.12 94 TRP A O 1
ATOM 731 N N . ILE A 1 95 ? -2.701 -2.258 13.498 1.00 84.06 95 ILE A N 1
ATOM 732 C CA . ILE A 1 95 ? -2.937 -3.466 12.685 1.00 84.06 95 ILE A CA 1
ATOM 733 C C . ILE A 1 95 ? -1.809 -4.485 12.873 1.00 84.06 95 ILE A C 1
ATOM 735 O O . ILE A 1 95 ? -2.087 -5.683 12.956 1.00 84.06 95 ILE A O 1
ATOM 739 N N . ASN A 1 96 ? -0.568 -4.016 13.025 1.00 83.56 96 ASN A N 1
ATOM 740 C CA . ASN A 1 96 ? 0.610 -4.857 13.230 1.00 83.56 96 ASN A CA 1
ATOM 741 C C . ASN A 1 96 ? 0.888 -5.214 14.707 1.00 83.56 96 ASN A C 1
ATOM 743 O O . ASN A 1 96 ? 1.804 -5.989 15.006 1.00 83.56 96 ASN A O 1
ATOM 747 N N . SER A 1 97 ? 0.092 -4.701 15.651 1.00 79.81 97 SER A N 1
ATOM 748 C CA . SER A 1 97 ? 0.163 -5.070 17.071 1.00 79.81 97 SER A CA 1
ATOM 749 C C . SER A 1 97 ? -0.475 -6.437 17.358 1.00 79.81 97 SER A C 1
ATOM 751 O O . SER A 1 97 ? -1.282 -6.957 16.585 1.00 79.81 97 SER A O 1
ATOM 753 N N . SER A 1 98 ? -0.173 -7.028 18.520 1.00 81.38 98 SER A N 1
ATOM 754 C CA . SER A 1 98 ? -0.788 -8.299 18.936 1.00 81.38 98 SER A CA 1
ATOM 755 C C . SER A 1 98 ? -2.312 -8.229 19.037 1.00 81.38 98 SER A C 1
ATOM 757 O O . SER A 1 98 ? -2.987 -9.216 18.734 1.00 81.38 98 SER A O 1
ATOM 759 N N . ASP A 1 99 ? -2.858 -7.092 19.462 1.00 74.56 99 ASP A N 1
ATOM 760 C CA . ASP A 1 99 ? -4.296 -6.933 19.686 1.00 74.56 99 ASP A CA 1
ATOM 761 C C . ASP A 1 99 ? -5.020 -6.576 18.392 1.00 74.56 99 ASP A C 1
ATOM 763 O O . ASP A 1 99 ? -6.079 -7.142 18.104 1.00 74.56 99 ASP A O 1
ATOM 767 N N . GLY A 1 100 ? -4.413 -5.732 17.552 1.00 78.25 100 GLY A N 1
ATOM 768 C CA . GLY A 1 100 ? -4.933 -5.441 16.218 1.00 78.25 100 GLY A CA 1
ATOM 769 C C . GLY A 1 100 ? -4.964 -6.677 15.327 1.00 78.25 100 GLY A C 1
ATOM 770 O O . GLY A 1 100 ? -5.997 -6.940 14.718 1.00 78.25 100 GLY A O 1
ATOM 771 N N . LEU A 1 101 ? -3.926 -7.520 15.342 1.00 82.56 101 LEU A N 1
ATOM 772 C CA . LEU A 1 101 ? -3.934 -8.790 14.605 1.00 82.56 101 LEU A CA 1
ATOM 773 C C . LEU A 1 101 ? -5.059 -9.730 15.068 1.00 82.56 101 LEU A C 1
ATOM 775 O O . LEU A 1 101 ? -5.719 -10.362 14.241 1.00 82.56 101 LEU A O 1
ATOM 779 N N . GLN A 1 102 ? -5.313 -9.826 16.379 1.00 81.56 102 GLN A N 1
ATOM 780 C CA . GLN A 1 102 ? -6.410 -10.643 16.918 1.00 81.56 102 GLN A CA 1
ATOM 781 C C . GLN A 1 102 ? -7.781 -10.097 16.507 1.00 81.56 102 GLN A C 1
ATOM 783 O O . GLN A 1 102 ? -8.657 -10.863 16.093 1.00 81.56 102 GLN A O 1
ATOM 788 N N . PHE A 1 103 ? -7.966 -8.779 16.593 1.00 78.62 103 PHE A N 1
ATOM 789 C CA . PHE A 1 103 ? -9.203 -8.118 16.196 1.00 78.62 103 PHE A CA 1
ATOM 790 C C . PHE A 1 103 ? -9.444 -8.213 14.686 1.00 78.62 103 PHE A C 1
ATOM 792 O O . PHE A 1 103 ? -10.529 -8.614 14.267 1.00 78.62 103 PHE A O 1
ATOM 799 N N . ALA A 1 104 ? -8.435 -7.918 13.865 1.00 82.12 104 ALA A N 1
ATOM 800 C CA . ALA A 1 104 ? -8.491 -8.035 12.413 1.00 82.12 104 ALA A CA 1
ATOM 801 C C . ALA A 1 104 ? -8.812 -9.473 11.995 1.00 82.12 104 ALA A C 1
ATOM 803 O O . ALA A 1 104 ? -9.721 -9.693 11.196 1.00 82.12 104 ALA A O 1
ATOM 804 N N . ALA A 1 105 ? -8.161 -10.472 12.602 1.00 82.88 105 ALA A N 1
ATOM 805 C CA . ALA A 1 105 ? -8.471 -11.877 12.354 1.00 82.88 105 ALA A CA 1
ATOM 806 C C . ALA A 1 105 ? -9.929 -12.214 12.700 1.00 82.88 105 ALA A C 1
ATOM 808 O O . ALA A 1 105 ? -10.608 -12.870 11.908 1.00 82.88 105 ALA A O 1
ATOM 809 N N . PHE A 1 106 ? -10.433 -11.739 13.843 1.00 78.75 106 PHE A N 1
ATOM 810 C CA . PHE A 1 106 ? -11.832 -11.915 14.227 1.00 78.75 106 PHE A CA 1
ATOM 811 C C . PHE A 1 106 ? -12.787 -11.259 13.220 1.00 78.75 106 PHE A C 1
ATOM 813 O O . PHE A 1 106 ? -13.682 -11.935 12.713 1.00 78.75 106 PHE A O 1
ATOM 820 N N . VAL A 1 107 ? -12.582 -9.982 12.882 1.00 78.25 107 VAL A N 1
ATOM 821 C CA . VAL A 1 107 ? -13.415 -9.216 11.937 1.00 78.25 107 VAL A CA 1
ATOM 822 C C . VAL A 1 107 ? -13.412 -9.848 10.547 1.00 78.25 107 VAL A C 1
ATOM 824 O O . VAL A 1 107 ? -14.473 -10.054 9.949 1.00 78.25 107 VAL A O 1
ATOM 827 N N . ASN A 1 108 ? -12.238 -10.214 10.041 1.00 84.62 108 ASN A N 1
ATOM 828 C CA . ASN A 1 108 ? -12.091 -10.865 8.744 1.00 84.62 108 ASN A CA 1
ATOM 829 C C . ASN A 1 108 ? -12.784 -12.237 8.740 1.00 84.62 108 ASN A C 1
ATOM 831 O O . ASN A 1 108 ? -13.487 -12.595 7.795 1.00 84.62 108 ASN A O 1
ATOM 835 N N . GLN A 1 109 ? -12.674 -12.990 9.839 1.00 84.31 109 GLN A N 1
ATOM 836 C CA . GLN A 1 109 ? -13.328 -14.288 9.977 1.00 84.31 109 GLN A CA 1
ATOM 837 C C . GLN A 1 109 ? -14.857 -14.177 10.014 1.00 84.31 109 GLN A C 1
ATOM 839 O O . GLN A 1 109 ? -15.533 -14.942 9.323 1.00 84.31 109 GLN A O 1
ATOM 844 N N . ILE A 1 110 ? -15.418 -13.263 10.813 1.00 74.31 110 ILE A N 1
ATOM 845 C CA . ILE A 1 110 ? -16.879 -13.132 10.936 1.00 74.31 110 ILE A CA 1
ATOM 846 C C . ILE A 1 110 ? -17.515 -12.509 9.692 1.00 74.31 110 ILE A C 1
ATOM 848 O O . ILE A 1 110 ? -18.670 -12.807 9.389 1.00 74.31 110 ILE A O 1
ATOM 852 N N . SER A 1 111 ? -16.778 -11.660 8.970 1.00 80.81 111 SER A N 1
ATOM 853 C CA . SER A 1 111 ? -17.244 -11.064 7.716 1.00 80.81 111 SER A CA 1
ATOM 854 C C . SER A 1 111 ? -17.096 -12.015 6.527 1.00 80.81 111 SER A C 1
ATOM 856 O O . SER A 1 111 ? -17.858 -11.913 5.566 1.00 80.81 111 SER A O 1
ATOM 858 N N . GLY A 1 112 ? -16.139 -12.948 6.591 1.00 83.31 112 GLY A N 1
ATOM 859 C CA . GLY A 1 112 ? -15.755 -13.803 5.469 1.00 83.31 112 GLY A CA 1
ATOM 860 C C . GLY A 1 112 ? -15.004 -13.051 4.366 1.00 83.31 112 GLY A C 1
ATOM 861 O O . GLY A 1 112 ? -14.884 -13.569 3.256 1.00 83.31 112 GLY A O 1
ATOM 862 N N . LEU A 1 113 ? -14.532 -11.838 4.655 1.00 87.94 113 LEU A N 1
ATOM 863 C CA . LEU A 1 113 ? -13.811 -10.957 3.744 1.00 87.94 113 LEU A CA 1
ATOM 864 C C . LEU A 1 113 ? -12.496 -10.519 4.393 1.00 87.94 113 LEU A C 1
ATOM 866 O O . LEU A 1 113 ? -12.393 -10.453 5.615 1.00 87.94 113 LEU A O 1
ATOM 870 N N . TYR A 1 114 ? -11.499 -10.185 3.578 1.00 91.38 114 TYR A N 1
ATOM 871 C CA . TYR A 1 114 ? -10.291 -9.522 4.065 1.00 91.38 114 TYR A CA 1
ATOM 872 C C . TYR A 1 114 ? -10.583 -8.023 4.169 1.00 91.38 114 TYR A C 1
ATOM 874 O O . TYR A 1 114 ? -10.599 -7.327 3.160 1.00 91.38 114 TYR A O 1
ATOM 882 N N . LEU A 1 115 ? -10.961 -7.546 5.357 1.00 89.50 115 LEU A N 1
ATOM 883 C CA . LEU A 1 115 ? -11.372 -6.158 5.596 1.00 89.50 115 LEU A CA 1
ATOM 884 C C . LEU A 1 115 ? -10.257 -5.315 6.212 1.00 89.50 115 LEU A C 1
ATOM 886 O O . LEU A 1 115 ? -10.172 -4.129 5.911 1.00 89.50 115 LEU A O 1
ATOM 890 N N . ILE A 1 116 ? -9.448 -5.909 7.084 1.00 91.19 116 ILE A N 1
ATOM 891 C CA . ILE A 1 116 ? -8.402 -5.215 7.840 1.00 91.19 116 ILE A CA 1
ATOM 892 C C . ILE A 1 116 ? -7.112 -6.015 7.721 1.00 91.19 116 ILE A C 1
ATOM 894 O O . ILE A 1 116 ? -7.114 -7.208 8.040 1.00 91.19 116 ILE A O 1
ATOM 898 N N . GLY A 1 117 ? -6.039 -5.355 7.308 1.00 95.31 117 GLY A N 1
ATOM 899 C CA . GLY A 1 117 ? -4.701 -5.929 7.264 1.00 95.31 117 GLY A CA 1
ATOM 900 C C . GLY A 1 117 ? -3.955 -5.528 6.005 1.00 95.31 117 GLY A C 1
ATOM 901 O O . GLY A 1 117 ? -4.572 -5.276 4.973 1.00 95.31 117 GLY A O 1
ATOM 902 N N . ASP A 1 118 ? -2.636 -5.526 6.091 1.00 96.94 118 ASP A N 1
ATOM 903 C CA . ASP A 1 118 ? -1.789 -5.144 4.969 1.00 96.94 118 ASP A CA 1
ATOM 904 C C . ASP A 1 118 ? -1.722 -6.253 3.921 1.00 96.94 118 ASP A C 1
ATOM 906 O O . ASP A 1 118 ? -1.977 -7.440 4.180 1.00 96.94 118 ASP A O 1
ATOM 910 N N . GLY A 1 119 ? -1.398 -5.842 2.708 1.00 96.88 119 GLY A N 1
ATOM 911 C CA . GLY A 1 119 ? -0.998 -6.718 1.636 1.00 96.88 119 GLY A CA 1
ATOM 912 C C . GLY A 1 119 ? 0.335 -7.381 1.957 1.00 96.88 119 GLY A C 1
ATOM 913 O O . GLY A 1 119 ? 1.240 -6.774 2.520 1.00 96.88 119 GLY A O 1
ATOM 914 N N . ALA A 1 120 ? 0.472 -8.658 1.610 1.00 97.00 120 ALA A N 1
ATOM 915 C CA . ALA A 1 120 ? 1.747 -9.343 1.778 1.00 97.00 120 ALA A CA 1
ATOM 916 C C . ALA A 1 120 ? 2.734 -8.892 0.698 1.00 97.00 120 ALA A C 1
ATOM 918 O O . ALA A 1 120 ? 2.382 -8.903 -0.479 1.00 97.00 120 ALA A O 1
ATOM 919 N N . ASP A 1 121 ? 3.973 -8.590 1.077 1.00 97.31 121 ASP A N 1
ATOM 920 C CA . ASP A 1 121 ? 5.025 -8.326 0.098 1.00 97.31 121 ASP A CA 1
ATOM 921 C C . ASP A 1 121 ? 5.251 -9.526 -0.824 1.00 97.31 121 ASP A C 1
ATOM 923 O O . ASP A 1 121 ? 5.197 -10.700 -0.424 1.00 97.31 121 ASP A O 1
ATOM 927 N N . GLY A 1 122 ? 5.578 -9.207 -2.068 1.00 95.19 122 GLY A N 1
ATOM 928 C CA . GLY A 1 122 ? 6.022 -10.158 -3.056 1.00 95.19 122 GLY A CA 1
ATOM 929 C C . GLY A 1 122 ? 7.268 -10.913 -2.593 1.00 95.19 122 GLY A C 1
ATOM 930 O O . GLY A 1 122 ? 8.080 -10.484 -1.771 1.00 95.19 122 GLY A O 1
ATOM 931 N N . THR A 1 123 ? 7.465 -12.079 -3.184 1.00 94.75 123 THR A N 1
ATOM 932 C CA . THR A 1 123 ? 8.604 -12.956 -2.937 1.00 94.75 123 THR A CA 1
ATOM 933 C C . THR A 1 123 ? 9.173 -13.472 -4.251 1.00 94.75 123 THR A C 1
ATOM 935 O O . THR A 1 123 ? 8.561 -13.374 -5.308 1.00 94.75 123 THR A O 1
ATOM 938 N N . ALA A 1 124 ? 10.320 -14.147 -4.197 1.00 89.25 124 ALA A N 1
ATOM 939 C CA . ALA A 1 124 ? 10.881 -14.802 -5.380 1.00 89.25 124 ALA A CA 1
ATOM 940 C C . ALA A 1 124 ? 9.961 -15.874 -6.004 1.00 89.25 124 ALA A C 1
ATOM 942 O O . ALA A 1 124 ? 10.161 -16.248 -7.158 1.00 89.25 124 ALA A O 1
ATOM 943 N N . LEU A 1 125 ? 8.997 -16.405 -5.243 1.00 89.62 125 LEU A N 1
ATOM 944 C CA . LEU A 1 125 ? 8.039 -17.404 -5.724 1.00 89.62 125 LEU A CA 1
ATOM 945 C C . LEU A 1 125 ? 6.723 -16.788 -6.201 1.00 89.62 125 LEU A C 1
ATOM 947 O O . LEU A 1 125 ? 6.093 -17.352 -7.093 1.00 89.62 125 LEU A O 1
ATOM 951 N N . ASP A 1 126 ? 6.331 -15.662 -5.613 1.00 92.25 126 ASP A N 1
ATOM 952 C CA . ASP A 1 126 ? 5.157 -14.884 -5.996 1.00 92.25 126 ASP A CA 1
ATOM 953 C C . ASP A 1 126 ? 5.548 -13.405 -6.032 1.00 92.25 126 ASP A C 1
ATOM 955 O O . ASP A 1 126 ? 5.515 -12.753 -4.992 1.00 92.25 126 ASP A O 1
ATOM 959 N N . PRO A 1 127 ? 6.036 -12.897 -7.179 1.00 92.06 127 PRO A N 1
ATOM 960 C CA . PRO A 1 127 ? 6.661 -11.581 -7.241 1.00 92.06 127 PRO A CA 1
ATOM 961 C C . PRO A 1 127 ? 5.723 -10.416 -6.944 1.00 92.06 127 PRO A C 1
ATOM 963 O O . PRO A 1 127 ? 6.198 -9.339 -6.613 1.00 92.06 127 PRO A O 1
ATOM 966 N N . ASN A 1 128 ? 4.412 -10.586 -7.083 1.00 94.81 128 ASN A N 1
ATOM 967 C CA . ASN A 1 128 ? 3.493 -9.477 -6.866 1.00 94.81 128 ASN A CA 1
ATOM 968 C C . ASN A 1 128 ? 3.208 -9.310 -5.374 1.00 94.81 128 ASN A C 1
ATOM 970 O O . ASN A 1 128 ? 2.971 -10.296 -4.677 1.00 94.81 128 ASN A O 1
ATOM 974 N N . GLY A 1 129 ? 3.195 -8.062 -4.920 1.00 97.25 129 GLY A N 1
ATOM 975 C CA . GLY A 1 129 ? 2.604 -7.703 -3.645 1.00 97.25 129 GLY A CA 1
ATOM 976 C C . GLY A 1 129 ? 1.100 -7.966 -3.664 1.00 97.25 129 GLY A C 1
ATOM 977 O O . GLY A 1 129 ? 0.437 -7.849 -4.698 1.00 97.25 129 GLY A O 1
ATOM 978 N N . GLY A 1 130 ? 0.568 -8.395 -2.526 1.00 97.50 130 GLY A N 1
ATOM 979 C CA . GLY A 1 130 ? -0.857 -8.623 -2.335 1.00 97.50 130 GLY A CA 1
ATOM 980 C C . GLY A 1 130 ? -1.605 -7.327 -2.046 1.00 97.50 130 GLY A C 1
ATOM 981 O O . GLY A 1 130 ? -1.037 -6.386 -1.501 1.00 97.50 130 GLY A O 1
ATOM 982 N N . ASP A 1 131 ? -2.896 -7.307 -2.362 1.00 97.75 131 ASP A N 1
ATOM 983 C CA . ASP A 1 131 ? -3.780 -6.204 -1.984 1.00 97.75 131 ASP A CA 1
ATOM 984 C C . ASP A 1 131 ? -4.054 -6.210 -0.472 1.00 97.75 131 ASP A C 1
ATOM 986 O O . ASP A 1 131 ? -4.097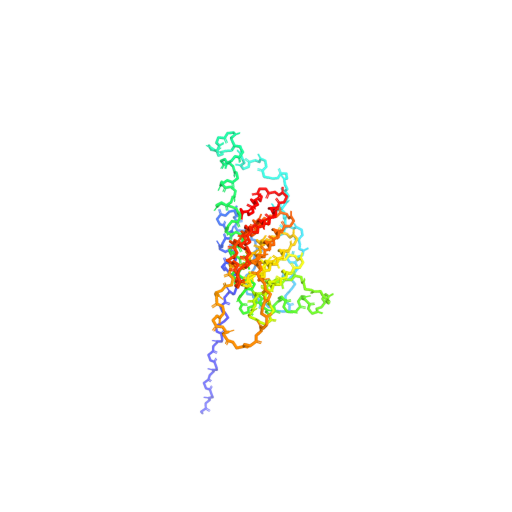 -7.267 0.172 1.00 97.75 131 ASP A O 1
ATOM 990 N N . ALA A 1 132 ? -4.297 -5.025 0.077 1.00 96.81 132 ALA A N 1
ATOM 991 C CA . ALA A 1 132 ? -4.686 -4.836 1.464 1.00 96.81 132 ALA A CA 1
ATOM 992 C C . ALA A 1 132 ? -6.131 -5.277 1.757 1.00 96.81 132 ALA A C 1
ATOM 994 O O . ALA A 1 132 ? -6.925 -5.648 0.883 1.00 96.81 132 ALA A O 1
ATOM 995 N N . GLY A 1 133 ? -6.508 -5.190 3.031 1.00 94.44 133 GLY A N 1
ATOM 996 C CA . GLY A 1 133 ? -7.879 -5.324 3.491 1.00 94.44 133 GLY A CA 1
ATOM 997 C C . GLY A 1 133 ? -8.783 -4.248 2.889 1.00 94.44 133 GLY A C 1
ATOM 998 O O . GLY A 1 133 ? -8.413 -3.086 2.771 1.00 94.44 133 GLY A O 1
ATOM 999 N N . LEU A 1 134 ? -10.023 -4.616 2.553 1.00 89.94 134 LEU A N 1
ATOM 1000 C CA . LEU A 1 134 ? -10.972 -3.728 1.871 1.00 89.94 134 LEU A CA 1
ATOM 1001 C C . LEU A 1 134 ? -11.254 -2.411 2.610 1.00 89.94 134 LEU A C 1
ATOM 1003 O O . LEU A 1 134 ? -11.720 -1.471 1.978 1.00 89.94 134 LEU A O 1
ATOM 1007 N N . LEU A 1 135 ? -11.056 -2.324 3.926 1.00 85.94 135 LEU A N 1
ATOM 1008 C CA . LEU A 1 135 ? -11.295 -1.103 4.703 1.00 85.94 135 LEU A CA 1
ATOM 1009 C C . LEU A 1 135 ? -9.990 -0.394 5.059 1.00 85.94 135 LEU A C 1
ATOM 1011 O O . LEU A 1 135 ? -9.878 0.799 4.773 1.00 85.94 135 LEU A O 1
ATOM 1015 N N . PHE A 1 136 ? -9.042 -1.122 5.653 1.00 90.12 136 PHE A N 1
ATOM 1016 C CA . PHE A 1 136 ? -7.767 -0.590 6.138 1.00 90.12 136 PHE A CA 1
ATOM 1017 C C . PHE A 1 136 ? -6.607 -1.517 5.793 1.00 90.12 136 PHE A C 1
ATOM 1019 O O . PHE A 1 136 ? -6.754 -2.744 5.872 1.00 90.12 136 PHE A O 1
ATOM 1026 N N . GLY A 1 137 ? -5.468 -0.890 5.528 1.00 95.12 137 GLY A N 1
ATOM 1027 C CA . GLY A 1 137 ? -4.175 -1.520 5.316 1.00 95.12 137 GLY A CA 1
ATOM 1028 C C . GLY A 1 137 ? -3.494 -0.973 4.070 1.00 95.12 137 GLY A C 1
ATOM 1029 O O . GLY A 1 137 ? -4.158 -0.462 3.153 1.00 95.12 137 GLY A O 1
ATOM 1030 N N . ASP A 1 138 ? -2.181 -1.129 4.051 1.00 97.56 138 ASP A N 1
ATOM 1031 C CA . ASP A 1 138 ? -1.331 -0.785 2.920 1.00 97.56 138 ASP A CA 1
ATOM 1032 C C . ASP A 1 138 ? -1.213 -1.961 1.952 1.00 97.56 138 ASP A C 1
ATOM 1034 O O . ASP A 1 138 ? -1.287 -3.126 2.341 1.00 97.56 138 ASP A O 1
ATOM 1038 N N . GLY A 1 139 ? -1.075 -1.671 0.662 1.00 97.81 139 GLY A N 1
ATOM 1039 C CA . GLY A 1 139 ? -0.760 -2.690 -0.331 1.00 97.81 139 GLY A CA 1
ATOM 1040 C C . GLY A 1 139 ? 0.673 -3.194 -0.159 1.00 97.81 139 GLY A C 1
ATOM 1041 O O . GLY A 1 139 ? 1.563 -2.420 0.176 1.00 97.81 139 GLY A O 1
ATOM 1042 N N . GLY A 1 140 ? 0.903 -4.486 -0.398 1.00 97.75 140 GLY A N 1
ATOM 1043 C CA . GLY A 1 140 ? 2.238 -5.076 -0.269 1.00 97.75 140 GLY A CA 1
ATOM 1044 C C . GLY A 1 140 ? 3.161 -4.661 -1.412 1.00 97.75 140 GLY A C 1
ATOM 1045 O O . GLY A 1 140 ? 2.706 -4.469 -2.546 1.00 97.75 140 GLY A O 1
ATOM 1046 N N . ASP A 1 141 ? 4.461 -4.586 -1.149 1.00 96.81 141 ASP A N 1
ATOM 1047 C CA . ASP A 1 141 ? 5.445 -4.227 -2.169 1.00 96.81 141 ASP A CA 1
ATOM 1048 C C . ASP A 1 141 ? 5.674 -5.379 -3.151 1.00 96.81 141 ASP A C 1
ATOM 1050 O O . ASP A 1 141 ? 5.704 -6.557 -2.793 1.00 96.81 141 ASP A O 1
ATOM 1054 N N . GLY A 1 142 ? 5.897 -5.053 -4.418 1.00 94.31 142 GLY A N 1
ATOM 1055 C CA . GLY A 1 142 ? 6.350 -6.011 -5.412 1.00 94.31 142 GLY A CA 1
ATOM 1056 C C . GLY A 1 142 ? 7.790 -6.463 -5.152 1.00 94.31 142 GLY A C 1
ATOM 1057 O O . GLY A 1 142 ? 8.680 -5.690 -4.804 1.00 94.31 142 GLY A O 1
ATOM 1058 N N . TYR A 1 143 ? 8.069 -7.732 -5.420 1.00 91.81 143 TYR A N 1
ATOM 1059 C CA . TYR A 1 143 ? 9.414 -8.287 -5.488 1.00 91.81 143 TYR A CA 1
ATOM 1060 C C . TYR A 1 143 ? 9.882 -8.339 -6.936 1.00 91.81 143 TYR A C 1
ATOM 1062 O O . TYR A 1 143 ? 9.178 -8.860 -7.789 1.00 91.81 143 TYR A O 1
ATOM 1070 N N . PHE A 1 144 ? 11.078 -7.817 -7.207 1.00 87.25 144 PHE A N 1
ATOM 1071 C CA . PHE A 1 144 ? 11.786 -7.844 -8.494 1.00 87.25 144 PHE A CA 1
ATOM 1072 C C . PHE A 1 144 ? 10.942 -8.082 -9.764 1.00 87.25 144 PHE A C 1
ATOM 1074 O O . PHE A 1 144 ? 10.693 -9.223 -10.158 1.00 87.25 144 PHE A O 1
ATOM 1081 N N . GLY A 1 145 ? 10.542 -7.001 -10.438 1.00 83.00 145 GLY A N 1
ATOM 1082 C CA . GLY A 1 145 ? 9.684 -7.041 -11.626 1.00 83.00 145 GLY A CA 1
ATOM 1083 C C . GLY A 1 145 ? 8.213 -7.373 -11.340 1.00 83.00 145 GLY A C 1
ATOM 1084 O O . GLY A 1 145 ? 7.395 -7.319 -12.257 1.00 83.00 145 GLY A O 1
ATOM 1085 N N . GLY A 1 146 ? 7.866 -7.709 -10.09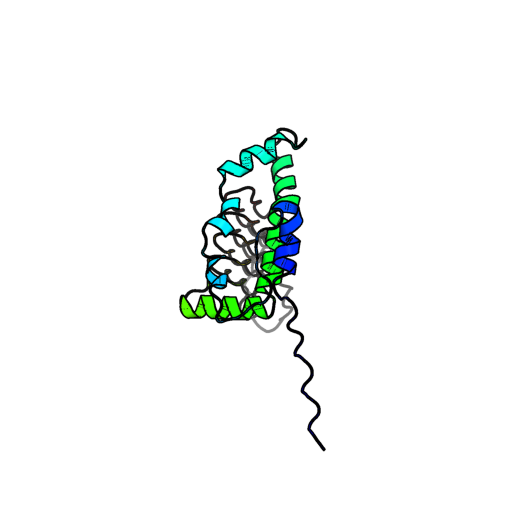7 1.00 91.06 146 GLY A N 1
ATOM 1086 C CA . GLY A 1 146 ? 6.494 -7.856 -9.632 1.00 91.06 146 GLY A CA 1
ATOM 1087 C C . GLY A 1 146 ? 5.826 -6.519 -9.330 1.00 91.06 146 GLY A C 1
ATOM 1088 O O . GLY A 1 146 ? 6.488 -5.520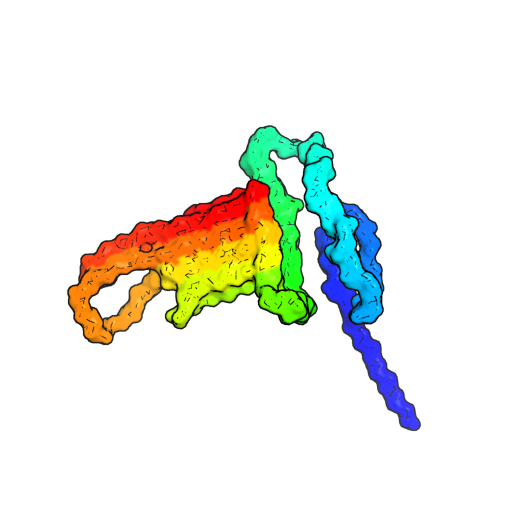 -9.055 1.00 91.06 146 GLY A O 1
ATOM 1089 N N . SER A 1 147 ? 4.501 -6.499 -9.418 1.00 94.81 147 SER A N 1
ATOM 1090 C CA . SER A 1 147 ? 3.692 -5.304 -9.155 1.00 94.81 147 SER A CA 1
ATOM 1091 C C . SER A 1 147 ? 3.414 -5.143 -7.663 1.00 94.81 147 SER A C 1
ATOM 1093 O O . SER A 1 147 ? 3.349 -6.149 -6.961 1.00 94.81 147 SER A O 1
ATOM 1095 N N . GLY A 1 148 ? 3.250 -3.908 -7.195 1.00 96.88 148 GLY A N 1
ATOM 1096 C CA . GLY A 1 148 ? 2.741 -3.634 -5.851 1.00 96.88 148 GLY A CA 1
ATOM 1097 C C . GLY A 1 148 ? 1.230 -3.866 -5.768 1.00 96.88 148 GLY A C 1
ATOM 1098 O O . GLY A 1 148 ? 0.539 -3.821 -6.790 1.00 96.88 148 GLY A O 1
ATOM 1099 N N . GLY A 1 149 ? 0.731 -4.139 -4.565 1.00 97.69 149 GLY A N 1
ATOM 1100 C CA . GLY A 1 149 ? -0.691 -4.359 -4.296 1.00 97.69 149 GLY A CA 1
ATOM 1101 C C . GLY A 1 149 ? -1.463 -3.067 -4.042 1.00 97.69 149 GLY A C 1
ATOM 1102 O O . GLY A 1 149 ? -0.896 -2.066 -3.604 1.00 97.69 149 GLY A O 1
ATOM 1103 N N . ASP A 1 150 ? -2.769 -3.080 -4.302 1.00 97.94 150 ASP A N 1
ATOM 1104 C CA . ASP A 1 150 ? -3.648 -1.947 -4.001 1.00 97.94 150 ASP A CA 1
ATOM 1105 C C . ASP A 1 150 ? -3.936 -1.854 -2.488 1.00 97.94 150 ASP A C 1
ATOM 1107 O O . ASP A 1 150 ? -4.052 -2.866 -1.793 1.00 97.94 150 ASP A O 1
ATOM 1111 N N . ALA A 1 151 ? -4.102 -0.634 -1.978 1.00 97.31 151 ALA A N 1
ATOM 1112 C CA . ALA A 1 151 ? -4.532 -0.398 -0.601 1.00 97.31 151 ALA A CA 1
ATOM 1113 C C . ALA A 1 151 ? -6.055 -0.573 -0.413 1.00 97.31 151 ALA A C 1
ATOM 1115 O O . ALA A 1 151 ? -6.810 -0.815 -1.360 1.00 97.31 151 ALA A O 1
ATOM 1116 N N . GLY A 1 152 ? -6.524 -0.409 0.832 1.00 90.50 152 GLY A N 1
ATOM 1117 C CA . GLY A 1 152 ? -7.940 -0.528 1.204 1.00 90.50 152 GLY A CA 1
ATOM 1118 C C . GLY A 1 152 ? -8.865 0.578 0.671 1.00 90.50 152 GLY A C 1
ATOM 1119 O O . GLY A 1 152 ? -8.564 1.305 -0.265 1.00 90.50 152 GLY A O 1
ATOM 1120 N N . TRP A 1 153 ? -10.060 0.744 1.244 1.00 86.12 153 TRP A N 1
ATOM 1121 C CA . TRP A 1 153 ? -11.010 1.767 0.771 1.00 86.12 153 TRP A CA 1
ATOM 1122 C C . TRP A 1 153 ? -10.918 3.096 1.534 1.00 86.12 153 TRP A C 1
ATOM 1124 O O . TRP A 1 153 ? -11.136 4.157 0.947 1.00 86.12 153 TRP A O 1
ATOM 1134 N N . LEU A 1 154 ? -10.613 3.069 2.835 1.00 86.25 154 LEU A N 1
ATOM 1135 C CA . LEU A 1 154 ? -10.649 4.268 3.680 1.00 86.25 154 LEU A CA 1
ATOM 1136 C C . LEU A 1 154 ? -9.280 4.938 3.802 1.00 86.25 154 LEU A C 1
ATOM 1138 O O . LEU A 1 154 ? -9.140 6.117 3.487 1.00 86.25 154 LEU A O 1
ATOM 1142 N N . ILE A 1 155 ? -8.286 4.205 4.286 1.00 88.88 155 ILE A N 1
ATOM 1143 C CA . ILE A 1 155 ? -6.930 4.709 4.503 1.00 88.88 155 ILE A CA 1
ATOM 1144 C C . ILE A 1 155 ? -5.951 3.601 4.140 1.00 88.88 155 ILE A C 1
ATOM 1146 O O . ILE A 1 155 ? -6.171 2.454 4.533 1.00 88.88 155 ILE A O 1
ATOM 1150 N N . GLY A 1 156 ? -4.903 3.974 3.410 1.00 94.69 156 GLY A N 1
ATOM 1151 C CA . GLY A 1 156 ? -3.768 3.115 3.104 1.00 94.69 156 GLY A CA 1
ATOM 1152 C C . GLY A 1 156 ? -2.995 3.591 1.877 1.00 94.69 156 GLY A C 1
ATOM 1153 O O . GLY A 1 156 ? -3.560 4.213 0.969 1.00 94.69 156 GLY A O 1
ATOM 1154 N N . ASN A 1 157 ? -1.703 3.298 1.844 1.00 97.56 157 ASN A N 1
ATOM 1155 C CA . ASN A 1 157 ? -0.839 3.494 0.691 1.00 97.56 157 ASN A CA 1
ATOM 1156 C C . ASN A 1 157 ? -0.855 2.259 -0.208 1.00 97.56 157 ASN A C 1
ATOM 1158 O O . ASN A 1 157 ? -0.958 1.133 0.268 1.00 97.56 157 ASN A O 1
ATOM 1162 N N . GLY A 1 158 ? -0.755 2.467 -1.516 1.00 97.38 158 GLY A N 1
ATOM 1163 C CA . GLY A 1 158 ? -0.492 1.370 -2.440 1.00 97.38 158 GLY A CA 1
ATOM 1164 C C . GLY A 1 158 ? 0.959 0.915 -2.328 1.00 97.38 158 GLY A C 1
ATOM 1165 O O . GLY A 1 158 ? 1.831 1.734 -2.040 1.00 97.38 158 GLY A O 1
ATOM 1166 N N . GLY A 1 159 ? 1.208 -0.366 -2.588 1.00 97.44 159 GLY A N 1
ATOM 1167 C CA . GLY A 1 159 ? 2.551 -0.935 -2.543 1.00 97.44 159 GLY A CA 1
ATOM 1168 C C . GLY A 1 159 ? 3.416 -0.481 -3.715 1.00 97.44 159 GLY A C 1
ATOM 1169 O O . GLY A 1 159 ? 2.925 -0.267 -4.835 1.00 97.44 159 GLY A O 1
ATOM 1170 N N . ASP A 1 160 ? 4.717 -0.366 -3.476 1.00 96.50 160 ASP A N 1
ATOM 1171 C CA . ASP A 1 160 ? 5.695 -0.037 -4.505 1.00 96.50 160 ASP A CA 1
ATOM 1172 C C . ASP A 1 160 ? 5.852 -1.212 -5.477 1.00 96.50 160 ASP A C 1
ATOM 1174 O O . ASP A 1 160 ? 5.693 -2.384 -5.136 1.00 96.50 160 ASP A O 1
ATOM 1178 N N . ALA A 1 161 ? 6.179 -0.922 -6.731 1.00 94.06 161 ALA A N 1
ATOM 1179 C CA . ALA A 1 161 ? 6.565 -1.975 -7.656 1.00 94.06 161 ALA A CA 1
ATOM 1180 C C . ALA A 1 161 ? 7.954 -2.525 -7.309 1.00 94.06 161 ALA A C 1
ATOM 1182 O O . ALA A 1 161 ? 8.878 -1.794 -6.947 1.00 94.06 161 ALA A O 1
ATOM 1183 N N . GLY A 1 162 ? 8.150 -3.816 -7.559 1.00 89.12 162 GLY A N 1
ATOM 1184 C CA . GLY A 1 162 ? 9.465 -4.428 -7.475 1.00 89.12 162 GLY A CA 1
ATOM 1185 C C . GLY A 1 162 ? 10.401 -3.851 -8.532 1.00 89.12 162 GLY A C 1
ATOM 1186 O O . GLY A 1 162 ? 10.088 -3.865 -9.726 1.00 89.12 162 GLY A O 1
ATOM 1187 N N . GLY A 1 163 ? 11.580 -3.397 -8.101 1.00 79.56 163 GLY A N 1
ATOM 1188 C CA . GLY A 1 163 ? 12.633 -2.918 -9.002 1.00 79.56 163 GLY A CA 1
ATOM 1189 C C . GLY A 1 163 ? 13.135 -3.995 -9.974 1.00 79.56 163 GLY A C 1
ATOM 1190 O O . GLY A 1 163 ? 12.697 -5.143 -9.942 1.00 79.56 163 GLY A O 1
ATOM 1191 N N . GLY A 1 164 ? 14.085 -3.658 -10.845 1.00 73.12 164 GLY A N 1
ATOM 1192 C CA . GLY A 1 164 ? 14.640 -4.633 -11.788 1.00 73.12 164 GLY A CA 1
ATOM 1193 C C . GLY A 1 164 ? 15.228 -5.865 -11.086 1.00 73.12 164 GLY A C 1
ATOM 1194 O O . GLY A 1 164 ? 15.937 -5.741 -10.084 1.00 73.12 164 GLY A O 1
ATOM 1195 N N . ALA A 1 165 ? 14.930 -7.063 -11.599 1.00 65.19 165 ALA A N 1
ATOM 1196 C CA . ALA A 1 165 ? 15.494 -8.292 -11.054 1.00 65.19 165 ALA A CA 1
ATOM 1197 C C . ALA A 1 165 ? 17.031 -8.260 -11.109 1.00 65.19 165 ALA A C 1
ATOM 1199 O O . ALA A 1 165 ? 17.593 -7.806 -12.109 1.00 65.19 165 ALA A O 1
ATOM 1200 N N . PRO A 1 166 ? 17.735 -8.738 -10.065 1.00 59.31 166 PRO A N 1
ATOM 1201 C CA . PRO A 1 166 ? 19.174 -8.910 -10.154 1.00 59.31 166 PRO A CA 1
ATOM 1202 C C . PRO A 1 166 ? 19.462 -9.913 -11.274 1.00 59.31 166 PRO A C 1
ATOM 1204 O O . PRO A 1 166 ? 18.803 -10.954 -11.319 1.00 59.31 166 PRO A O 1
ATOM 1207 N N . ASP A 1 167 ? 20.438 -9.606 -12.141 1.00 56.69 167 ASP A N 1
ATOM 1208 C CA . ASP A 1 167 ? 20.965 -10.531 -13.158 1.00 56.69 167 ASP A CA 1
ATOM 1209 C C . ASP A 1 167 ? 21.100 -11.909 -12.511 1.00 56.69 167 ASP A C 1
ATOM 1211 O O . ASP A 1 167 ? 21.880 -12.101 -11.568 1.00 56.69 167 ASP A O 1
ATOM 1215 N N . SER A 1 168 ? 20.255 -12.848 -12.944 1.00 52.78 168 SER A N 1
ATOM 1216 C CA . SER A 1 168 ? 20.102 -14.100 -12.209 1.00 52.78 168 SER A CA 1
ATOM 1217 C C . SER A 1 168 ? 21.387 -14.922 -12.243 1.00 52.78 168 SER A C 1
ATOM 1219 O O . SER A 1 168 ? 21.520 -15.873 -11.473 1.00 52.78 168 SER A O 1
ATOM 1221 N N . GLY A 1 169 ? 22.352 -14.597 -13.116 1.00 51.59 169 GLY A N 1
ATOM 1222 C CA . GLY A 1 169 ? 23.628 -15.296 -13.213 1.00 51.59 169 GLY A CA 1
ATOM 1223 C C . GLY A 1 169 ? 23.483 -16.800 -13.481 1.00 51.59 169 GLY A C 1
ATOM 1224 O O . GLY A 1 169 ? 24.490 -17.516 -13.502 1.00 51.59 169 GLY A O 1
ATOM 1225 N N . VAL A 1 170 ? 22.260 -17.312 -13.696 1.00 51.28 170 VAL A N 1
ATOM 1226 C CA . VAL A 1 170 ? 21.981 -18.722 -13.949 1.00 51.28 170 VAL A CA 1
ATOM 1227 C C . VAL A 1 170 ? 22.330 -18.993 -15.404 1.00 51.28 170 VAL A C 1
ATOM 1229 O O . VAL A 1 170 ? 21.490 -19.124 -16.288 1.00 51.28 170 VAL A O 1
ATOM 1232 N N . GLN A 1 171 ? 23.632 -19.140 -15.634 1.00 55.34 171 GLN A N 1
ATOM 1233 C CA . GLN A 1 171 ? 24.259 -19.626 -16.862 1.00 55.34 171 GLN A CA 1
ATOM 1234 C C . GLN A 1 171 ? 23.960 -21.110 -17.145 1.00 55.34 171 GLN A C 1
ATOM 1236 O O . GLN A 1 171 ? 24.819 -21.829 -17.660 1.00 55.34 171 GLN A O 1
ATOM 1241 N N . LEU A 1 172 ? 22.779 -21.627 -16.800 1.00 49.44 172 LEU A N 1
ATOM 1242 C CA . LEU A 1 172 ? 22.489 -23.048 -16.957 1.00 49.44 172 LEU A CA 1
ATOM 1243 C C . LEU A 1 172 ? 21.312 -23.301 -17.903 1.00 49.44 172 LEU A C 1
ATOM 1245 O O . LEU A 1 172 ? 20.223 -23.694 -17.506 1.00 49.44 172 LEU A O 1
ATOM 1249 N N . LEU A 1 173 ? 21.646 -23.184 -19.194 1.00 52.81 173 LEU A N 1
ATOM 1250 C CA . LEU A 1 173 ? 21.127 -23.991 -20.310 1.00 52.81 173 LEU A CA 1
ATOM 1251 C C . LEU A 1 173 ? 19.850 -23.531 -21.053 1.00 52.81 173 LEU A C 1
ATOM 1253 O O . LEU A 1 173 ? 19.409 -24.240 -21.958 1.00 52.81 173 LEU A O 1
ATOM 1257 N N . ALA A 1 174 ? 19.303 -22.338 -20.810 1.00 51.38 174 ALA A N 1
ATOM 1258 C CA . ALA A 1 174 ? 18.205 -21.811 -21.633 1.00 51.38 174 ALA A CA 1
ATOM 1259 C C . ALA A 1 174 ? 18.709 -21.086 -22.904 1.00 51.38 174 ALA A C 1
ATOM 1261 O O . ALA A 1 174 ? 18.993 -19.898 -22.919 1.00 51.38 174 ALA A O 1
ATOM 1262 N N . LEU A 1 175 ? 18.881 -21.869 -23.968 1.00 57.69 175 LEU A N 1
ATOM 1263 C CA . LEU A 1 175 ? 18.521 -21.575 -25.365 1.00 57.69 175 LEU A CA 1
ATOM 1264 C C . LEU A 1 175 ? 18.169 -20.105 -25.738 1.00 57.69 175 LEU A C 1
ATOM 1266 O O . LEU A 1 175 ? 17.004 -19.765 -25.868 1.00 57.69 175 LEU A O 1
ATOM 1270 N N . GLY A 1 176 ? 19.183 -19.289 -26.040 1.00 59.91 176 GLY A N 1
ATOM 1271 C CA . GLY A 1 176 ? 19.304 -18.511 -27.290 1.00 59.91 176 GLY A CA 1
ATOM 1272 C C . GLY A 1 176 ? 18.370 -17.333 -27.610 1.00 59.91 176 GLY A C 1
ATOM 1273 O O . GLY A 1 176 ? 18.703 -16.604 -28.546 1.00 59.91 176 GLY A O 1
ATOM 1274 N N . ASP A 1 177 ? 17.273 -17.116 -26.891 1.00 70.31 177 ASP A N 1
ATOM 1275 C CA . ASP A 1 177 ? 16.348 -16.022 -27.201 1.00 70.31 177 ASP A CA 1
ATOM 1276 C C . ASP A 1 177 ? 16.631 -14.772 -26.340 1.00 70.31 177 ASP A C 1
ATOM 1278 O O . ASP A 1 177 ? 16.835 -14.895 -25.130 1.00 70.31 177 ASP A O 1
ATOM 1282 N N . PRO A 1 178 ? 16.648 -13.565 -26.941 1.00 76.31 178 PRO A N 1
ATOM 1283 C CA . PRO A 1 178 ? 16.738 -12.305 -26.205 1.00 76.31 178 PRO A CA 1
ATOM 1284 C C . PRO A 1 178 ? 15.634 -12.182 -25.147 1.00 76.31 178 PRO A C 1
ATOM 1286 O O . PRO A 1 178 ? 14.457 -12.377 -25.460 1.00 76.31 178 PRO A O 1
ATOM 1289 N N . VAL A 1 179 ? 15.995 -11.800 -23.920 1.00 74.56 179 VAL A N 1
ATOM 1290 C CA . VAL A 1 179 ? 15.041 -11.529 -22.834 1.00 74.56 179 VAL A CA 1
ATOM 1291 C C . VAL A 1 179 ? 15.016 -10.029 -22.584 1.00 74.56 179 VAL A C 1
ATOM 1293 O O . VAL A 1 179 ? 16.044 -9.435 -22.273 1.00 74.56 179 VAL A O 1
ATOM 1296 N N . ASN A 1 180 ? 13.853 -9.399 -22.747 1.00 76.50 180 ASN A N 1
ATOM 1297 C CA . ASN A 1 180 ? 13.706 -7.982 -22.423 1.00 76.50 180 ASN A CA 1
ATOM 1298 C C . ASN A 1 180 ? 13.508 -7.801 -20.916 1.00 76.50 180 ASN A C 1
ATOM 1300 O O . ASN A 1 180 ? 12.865 -8.640 -20.281 1.00 76.50 180 ASN A O 1
ATOM 1304 N N . GLY A 1 181 ? 13.996 -6.687 -20.378 1.00 72.00 181 GLY A N 1
ATOM 1305 C CA . GLY A 1 181 ? 13.733 -6.314 -18.994 1.00 72.00 181 GLY A CA 1
ATOM 1306 C C . GLY A 1 181 ? 12.235 -6.130 -18.738 1.00 72.00 181 GLY A C 1
ATOM 1307 O O . GLY A 1 181 ? 11.543 -5.470 -19.516 1.00 72.00 181 GLY A O 1
ATOM 1308 N N . ALA A 1 182 ? 11.732 -6.729 -17.660 1.00 72.38 182 ALA A N 1
ATOM 1309 C CA . ALA A 1 182 ? 10.363 -6.554 -17.183 1.00 72.38 182 ALA A CA 1
ATOM 1310 C C . ALA A 1 182 ? 10.353 -5.678 -15.926 1.00 72.38 182 ALA A C 1
ATOM 1312 O O . ALA A 1 182 ? 11.310 -5.693 -15.152 1.00 72.38 182 ALA A O 1
ATOM 1313 N N . VAL A 1 183 ? 9.262 -4.940 -15.729 1.00 81.00 183 VAL A N 1
ATOM 1314 C CA . VAL A 1 183 ? 9.054 -4.065 -14.575 1.00 81.00 183 VAL A CA 1
ATOM 1315 C C . VAL A 1 183 ? 7.620 -4.202 -14.072 1.00 81.00 183 VAL A C 1
ATOM 1317 O O . VAL A 1 183 ? 6.702 -4.406 -14.874 1.00 81.00 183 VAL A O 1
ATOM 1320 N N . GLY A 1 184 ? 7.439 -4.102 -12.758 1.00 84.44 184 GLY A N 1
ATOM 1321 C CA . GLY A 1 184 ? 6.121 -4.077 -12.135 1.00 84.44 184 GLY A CA 1
ATOM 1322 C C . GLY A 1 184 ? 5.474 -2.697 -12.193 1.00 84.44 184 GLY A C 1
ATOM 1323 O O . GLY A 1 184 ? 6.150 -1.680 -12.354 1.00 84.44 184 GLY A O 1
ATOM 1324 N N . THR A 1 185 ? 4.155 -2.654 -12.035 1.00 92.31 185 THR A N 1
ATOM 1325 C CA . THR A 1 185 ? 3.422 -1.412 -11.752 1.00 92.31 185 THR A CA 1
ATOM 1326 C C . THR A 1 185 ? 3.165 -1.303 -10.261 1.00 92.31 185 THR A C 1
ATOM 1328 O O . THR A 1 185 ? 2.986 -2.323 -9.602 1.00 92.31 185 THR A O 1
ATOM 1331 N N . ALA A 1 186 ? 3.139 -0.095 -9.721 1.00 95.56 186 ALA A N 1
ATOM 1332 C CA . ALA A 1 186 ? 2.755 0.080 -8.329 1.00 95.56 186 ALA A CA 1
ATOM 1333 C C . ALA A 1 186 ? 1.250 -0.072 -8.122 1.00 95.56 186 ALA A C 1
ATOM 1335 O O . ALA A 1 186 ? 0.460 0.079 -9.061 1.00 95.56 186 ALA A O 1
ATOM 1336 N N . GLY A 1 187 ? 0.880 -0.324 -6.872 1.00 96.88 187 GLY A N 1
ATOM 1337 C CA . GLY A 1 187 ? -0.501 -0.338 -6.431 1.00 96.88 187 GLY A CA 1
ATOM 1338 C C . GLY A 1 187 ? -1.044 1.056 -6.140 1.00 96.88 187 GLY A C 1
ATOM 1339 O O . GLY A 1 187 ? -0.314 2.008 -5.846 1.00 96.88 187 GLY A O 1
ATOM 1340 N N . ASN A 1 188 ? -2.359 1.189 -6.235 1.00 97.44 188 ASN A N 1
ATOM 1341 C CA . ASN A 1 188 ? -3.079 2.414 -5.933 1.00 97.44 188 ASN A CA 1
ATOM 1342 C C . ASN A 1 188 ? -3.267 2.581 -4.425 1.00 97.44 188 ASN A C 1
ATOM 1344 O O . ASN A 1 188 ? -3.441 1.614 -3.686 1.00 97.44 188 ASN A O 1
ATOM 1348 N N . ALA A 1 189 ? -3.300 3.836 -3.993 1.00 96.38 189 ALA A N 1
ATOM 1349 C CA . ALA A 1 189 ? -3.730 4.221 -2.662 1.00 96.38 189 ALA A CA 1
ATOM 1350 C C . ALA A 1 189 ? -5.164 3.788 -2.362 1.00 96.38 189 ALA A C 1
ATOM 1352 O O . ALA A 1 189 ? -5.961 3.500 -3.264 1.00 96.38 189 ALA A O 1
ATOM 1353 N N . ALA A 1 190 ? -5.534 3.924 -1.092 1.00 94.44 190 ALA A N 1
ATOM 1354 C CA . ALA A 1 190 ? -6.910 3.762 -0.697 1.00 94.44 190 ALA A CA 1
ATOM 1355 C C . ALA A 1 190 ? -7.814 4.816 -1.336 1.00 94.44 190 ALA A C 1
ATOM 1357 O O . ALA A 1 190 ? -7.410 5.954 -1.596 1.00 94.44 190 ALA A O 1
ATOM 1358 N N . PHE A 1 191 ? -9.074 4.441 -1.572 1.00 88.00 191 PHE A N 1
ATOM 1359 C CA . PHE A 1 191 ? -10.019 5.301 -2.287 1.00 88.00 191 PHE A CA 1
ATOM 1360 C C . PHE A 1 191 ? -10.168 6.685 -1.641 1.00 88.00 191 PHE A C 1
ATOM 1362 O O . PHE A 1 191 ? -10.217 7.678 -2.367 1.00 88.00 191 PHE A O 1
ATOM 1369 N N . LEU A 1 192 ? -10.268 6.769 -0.311 1.00 87.06 192 LEU A N 1
ATOM 1370 C CA . LEU A 1 192 ? -10.504 8.037 0.378 1.00 87.06 192 LEU A CA 1
ATOM 1371 C C . LEU A 1 192 ? -9.197 8.807 0.636 1.00 87.06 192 LEU A C 1
ATOM 1373 O O . LEU A 1 192 ? -9.040 9.892 0.071 1.00 87.06 192 LEU A O 1
ATOM 1377 N N . PHE A 1 193 ? -8.267 8.257 1.426 1.00 89.19 193 PHE A N 1
ATOM 1378 C CA . PHE A 1 193 ? -6.966 8.878 1.714 1.00 89.19 193 PHE A CA 1
ATOM 1379 C C . PHE A 1 193 ? -5.804 7.905 1.518 1.00 89.19 193 PHE A C 1
ATOM 1381 O O . PHE A 1 193 ? -5.827 6.801 2.052 1.00 89.19 193 PHE A O 1
ATOM 1388 N N . GLY A 1 194 ? -4.755 8.359 0.836 1.00 93.62 194 GLY A N 1
ATOM 1389 C CA . GLY A 1 194 ? -3.492 7.634 0.761 1.00 93.62 194 GLY A CA 1
ATOM 1390 C C . GLY A 1 194 ? -2.625 8.004 -0.430 1.00 93.62 194 GLY A C 1
ATOM 1391 O O . GLY A 1 194 ? -3.047 8.767 -1.313 1.00 93.62 194 GLY A O 1
ATOM 1392 N N . HIS A 1 195 ? -1.419 7.442 -0.458 1.00 96.00 195 HIS A N 1
ATOM 1393 C CA . HIS A 1 195 ? -0.457 7.620 -1.542 1.00 96.00 195 HIS A CA 1
ATOM 1394 C C . HIS A 1 195 ? -0.356 6.373 -2.412 1.00 96.00 195 HIS A C 1
ATOM 1396 O O . HIS A 1 195 ? -0.393 5.255 -1.913 1.00 96.00 195 HIS A O 1
ATOM 1402 N N . GLY A 1 196 ? -0.296 6.561 -3.729 1.00 96.31 196 GLY A N 1
ATOM 1403 C CA . GLY A 1 196 ? -0.005 5.455 -4.637 1.00 96.31 196 GLY A CA 1
ATOM 1404 C C . GLY A 1 196 ? 1.464 5.063 -4.522 1.00 96.31 196 GLY A C 1
ATOM 1405 O O . GLY A 1 196 ? 2.302 5.938 -4.290 1.00 96.31 196 GLY A O 1
ATOM 1406 N N . GLY A 1 197 ? 1.769 3.782 -4.716 1.00 96.31 197 GLY A N 1
ATOM 1407 C CA . GLY A 1 197 ? 3.145 3.292 -4.665 1.00 96.31 197 GLY A CA 1
ATOM 1408 C C . GLY A 1 197 ? 3.989 3.793 -5.840 1.00 96.31 197 GLY A C 1
ATOM 1409 O O . GLY A 1 197 ? 3.461 4.174 -6.891 1.00 96.31 197 GLY A O 1
ATOM 1410 N N . ALA A 1 198 ? 5.306 3.786 -5.686 1.00 95.06 198 ALA A N 1
ATOM 1411 C CA . ALA A 1 198 ? 6.277 4.141 -6.712 1.00 95.06 198 ALA A CA 1
ATOM 1412 C C . ALA A 1 198 ? 6.428 3.039 -7.770 1.00 95.06 198 ALA A C 1
ATOM 1414 O O . ALA A 1 198 ? 6.556 1.852 -7.464 1.00 95.06 198 ALA A O 1
ATOM 1415 N N . GLY A 1 199 ? 6.438 3.438 -9.040 1.00 91.69 199 GLY A N 1
ATOM 1416 C CA . GLY A 1 199 ? 6.700 2.548 -10.160 1.00 91.69 199 GLY A CA 1
ATOM 1417 C C . GLY A 1 199 ? 8.121 1.985 -10.121 1.00 91.69 199 GLY A C 1
ATOM 1418 O O . GLY A 1 199 ? 9.040 2.573 -9.552 1.00 91.69 199 GLY A O 1
ATOM 1419 N N . GLY A 1 200 ? 8.307 0.814 -10.730 1.00 86.00 200 GLY A N 1
ATOM 1420 C CA . GLY A 1 200 ? 9.589 0.120 -10.675 1.00 86.00 200 GLY A CA 1
ATOM 1421 C C . GLY A 1 200 ? 10.592 0.731 -11.648 1.00 86.00 200 GLY A C 1
ATOM 1422 O O . GLY A 1 200 ? 10.223 1.248 -12.702 1.00 86.00 200 GLY A O 1
ATOM 1423 N N . ASP A 1 201 ? 11.882 0.607 -11.357 1.00 84.62 201 ASP A N 1
ATOM 1424 C CA . ASP A 1 201 ? 12.910 0.888 -12.357 1.00 84.62 201 ASP A CA 1
ATOM 1425 C C . ASP A 1 201 ? 12.877 -0.168 -13.472 1.00 84.62 201 ASP A C 1
ATOM 1427 O O . ASP A 1 201 ? 12.722 -1.367 -13.219 1.00 84.62 201 ASP A O 1
ATOM 1431 N N . GLY A 1 202 ? 13.076 0.267 -14.716 1.00 80.19 202 GLY A N 1
ATOM 1432 C CA . GLY A 1 202 ? 13.202 -0.641 -15.852 1.00 80.19 202 GLY A CA 1
ATOM 1433 C C . GLY A 1 202 ? 14.412 -1.565 -15.701 1.00 80.19 202 GLY A C 1
ATOM 1434 O O . GLY A 1 202 ? 15.516 -1.111 -15.401 1.00 80.19 202 GLY A O 1
ATOM 1435 N N . ALA A 1 203 ? 14.212 -2.869 -15.900 1.00 78.56 203 ALA A N 1
ATOM 1436 C CA . ALA A 1 203 ? 15.288 -3.853 -15.802 1.00 78.56 203 ALA A CA 1
ATOM 1437 C C . ALA A 1 203 ? 16.162 -3.890 -17.067 1.00 78.56 203 ALA A C 1
ATOM 1439 O O . ALA A 1 203 ? 15.704 -3.583 -18.169 1.00 78.56 203 ALA A O 1
ATOM 1440 N N . ASP A 1 204 ? 17.408 -4.341 -16.933 1.00 80.81 204 ASP A N 1
ATOM 1441 C CA . ASP A 1 204 ? 18.270 -4.608 -18.085 1.00 80.81 204 ASP A CA 1
ATOM 1442 C C . ASP A 1 204 ? 17.729 -5.771 -18.937 1.00 80.81 204 ASP A C 1
ATOM 1444 O O . ASP A 1 204 ? 17.071 -6.690 -18.448 1.00 80.81 204 ASP A O 1
ATOM 1448 N N . GLY A 1 205 ? 18.019 -5.736 -20.239 1.00 76.88 205 GLY A N 1
ATOM 1449 C CA . GLY A 1 205 ? 17.774 -6.864 -21.134 1.00 76.88 205 GLY A CA 1
ATOM 1450 C C . GLY A 1 205 ? 18.926 -7.866 -21.090 1.00 76.88 205 GLY A C 1
ATOM 1451 O O . GLY A 1 205 ? 20.096 -7.482 -21.129 1.00 76.88 205 GLY A O 1
ATOM 1452 N N . GLU A 1 206 ? 18.612 -9.158 -21.077 1.00 78.06 206 GLU A N 1
ATOM 1453 C CA . GLU A 1 206 ? 19.599 -10.239 -21.077 1.00 78.06 206 GLU A CA 1
ATOM 1454 C C . GLU A 1 206 ? 19.732 -10.885 -22.469 1.00 78.06 206 GLU A C 1
ATOM 1456 O O . GLU A 1 206 ? 18.825 -10.850 -23.305 1.00 78.06 206 GLU A O 1
ATOM 1461 N N . PHE A 1 207 ? 20.895 -11.488 -22.743 1.00 83.06 207 PHE A N 1
ATOM 1462 C CA . PHE A 1 207 ? 21.174 -12.259 -23.970 1.00 83.06 207 PHE A CA 1
ATOM 1463 C C . PHE A 1 207 ? 20.899 -11.513 -25.291 1.00 83.06 207 PHE A C 1
ATOM 1465 O O . PHE A 1 207 ? 20.531 -12.112 -26.301 1.00 83.06 207 PHE A O 1
ATOM 1472 N N . GLY A 1 208 ? 21.128 -10.196 -25.303 1.00 78.19 208 GLY A N 1
ATOM 1473 C CA . GLY A 1 208 ? 20.865 -9.334 -26.460 1.00 78.19 208 GLY A CA 1
ATOM 1474 C C . GLY A 1 208 ? 19.435 -8.793 -26.526 1.00 78.19 208 GLY A C 1
ATOM 1475 O O . GLY A 1 208 ? 19.054 -8.247 -27.562 1.00 78.19 208 GLY A O 1
ATOM 1476 N N . GLY A 1 209 ? 18.654 -8.953 -25.453 1.00 79.69 209 GLY A N 1
ATOM 1477 C CA . GLY A 1 209 ? 17.374 -8.280 -25.260 1.00 79.69 209 GLY A CA 1
ATOM 1478 C C . GLY A 1 209 ? 17.537 -6.797 -24.948 1.00 79.69 209 GLY A C 1
ATOM 1479 O O . GLY A 1 209 ? 18.621 -6.324 -24.603 1.00 79.69 209 GLY A O 1
ATOM 1480 N N . ASN A 1 210 ? 16.446 -6.054 -25.099 1.00 82.06 210 ASN A N 1
ATOM 1481 C CA . ASN A 1 210 ? 16.406 -4.634 -24.769 1.00 82.06 210 ASN A CA 1
ATOM 1482 C C . ASN A 1 210 ? 16.144 -4.447 -23.270 1.00 82.06 210 ASN A C 1
ATOM 1484 O O . ASN A 1 210 ? 15.427 -5.244 -22.664 1.00 82.06 210 ASN A O 1
ATOM 1488 N N . GLY A 1 211 ? 16.663 -3.363 -22.691 1.00 82.38 211 GLY A N 1
ATOM 1489 C CA . GLY A 1 211 ? 16.200 -2.907 -21.379 1.00 82.38 211 GLY A CA 1
ATOM 1490 C C . GLY A 1 211 ? 14.703 -2.583 -21.396 1.00 82.38 211 GLY A C 1
ATOM 1491 O O . GLY A 1 211 ? 14.155 -2.221 -22.443 1.00 82.38 211 GLY A O 1
ATOM 1492 N N . GLY A 1 212 ? 14.054 -2.758 -20.249 1.00 76.31 212 GLY A N 1
ATOM 1493 C CA . GLY A 1 212 ? 12.684 -2.330 -20.001 1.00 76.31 212 GLY A CA 1
ATOM 1494 C C . GLY A 1 212 ? 12.615 -0.840 -19.673 1.00 76.31 212 GLY A C 1
ATOM 1495 O O . GLY A 1 212 ? 13.571 -0.263 -19.155 1.00 76.31 212 GLY A O 1
ATOM 1496 N N . ASP A 1 213 ? 11.475 -0.222 -19.970 1.00 81.69 213 ASP A N 1
ATOM 1497 C CA . ASP A 1 213 ? 11.133 1.100 -19.437 1.00 81.69 213 ASP A CA 1
ATOM 1498 C C . ASP A 1 213 ? 10.777 0.986 -17.942 1.00 81.69 213 ASP A C 1
ATOM 1500 O O . ASP A 1 213 ? 10.543 -0.116 -17.446 1.00 81.69 213 ASP A O 1
ATOM 1504 N N . GLY A 1 214 ? 10.725 2.113 -17.225 1.00 82.25 214 GLY A N 1
ATOM 1505 C CA . GLY A 1 214 ? 10.206 2.153 -15.853 1.00 82.25 214 GLY A CA 1
ATOM 1506 C C . GLY A 1 214 ? 8.707 1.842 -15.781 1.00 82.25 214 GLY A C 1
ATOM 1507 O O . GLY A 1 214 ? 7.955 2.100 -16.726 1.00 82.25 214 GLY A O 1
ATOM 1508 N N . GLY A 1 215 ? 8.285 1.268 -14.658 1.00 84.12 215 GLY A N 1
ATOM 1509 C CA . GLY A 1 215 ? 6.899 0.971 -14.331 1.00 84.12 215 GLY A CA 1
ATOM 1510 C C . GLY A 1 215 ? 6.118 2.233 -13.990 1.00 84.12 215 GLY A C 1
ATOM 1511 O O . GLY A 1 215 ? 6.686 3.243 -13.590 1.00 84.12 215 GLY A O 1
ATOM 1512 N N . ALA A 1 216 ? 4.797 2.184 -14.155 1.00 90.94 216 ALA A N 1
ATOM 1513 C CA . ALA A 1 216 ? 3.935 3.282 -13.733 1.00 90.94 216 ALA A CA 1
ATOM 1514 C C . ALA A 1 216 ? 3.748 3.269 -12.209 1.00 90.94 216 ALA A C 1
ATOM 1516 O O . ALA A 1 216 ? 3.505 2.204 -11.632 1.00 90.94 216 ALA A O 1
ATOM 1517 N N . GLY A 1 217 ? 3.803 4.450 -11.593 1.00 93.12 217 GLY A N 1
ATOM 1518 C CA . GLY A 1 217 ? 3.348 4.664 -10.224 1.00 93.12 217 GLY A CA 1
ATOM 1519 C C . GLY A 1 217 ? 1.828 4.522 -10.064 1.00 93.12 217 GLY A C 1
ATOM 1520 O O . GLY A 1 217 ? 1.064 4.641 -11.029 1.00 93.12 217 GLY A O 1
ATOM 1521 N N . GLY A 1 218 ? 1.393 4.268 -8.831 1.00 95.19 218 GLY A N 1
ATOM 1522 C CA . GLY A 1 218 ? -0.010 4.097 -8.464 1.00 95.19 218 GLY A CA 1
ATOM 1523 C C . GLY A 1 218 ? -0.770 5.416 -8.333 1.00 95.19 218 GLY A C 1
ATOM 1524 O O . GLY A 1 218 ? -0.188 6.483 -8.130 1.00 95.19 218 GLY A O 1
ATOM 1525 N N . ALA A 1 219 ? -2.099 5.371 -8.418 1.00 96.00 219 ALA A N 1
ATOM 1526 C CA . ALA A 1 219 ? -2.935 6.543 -8.171 1.00 96.00 219 ALA A CA 1
ATOM 1527 C C . ALA A 1 219 ? -3.012 6.881 -6.672 1.00 96.00 219 ALA A C 1
ATOM 1529 O O . ALA A 1 219 ? -3.065 5.988 -5.832 1.00 96.00 219 ALA A O 1
ATOM 1530 N N . GLY A 1 220 ? -3.068 8.174 -6.342 1.00 92.94 220 GLY A N 1
ATOM 1531 C CA . GLY A 1 220 ? -3.382 8.642 -4.990 1.00 92.94 220 GLY A CA 1
ATOM 1532 C C . GLY A 1 220 ? -4.881 8.573 -4.680 1.00 92.94 220 GLY A C 1
ATOM 1533 O O . GLY A 1 220 ? -5.708 8.516 -5.595 1.00 92.94 220 GLY A O 1
ATOM 1534 N N . GLY A 1 221 ? -5.228 8.633 -3.393 1.00 88.88 221 GLY A N 1
ATOM 1535 C CA . GLY A 1 221 ? -6.618 8.667 -2.938 1.00 88.88 221 GLY A CA 1
ATOM 1536 C C . GLY A 1 221 ? -7.379 9.912 -3.408 1.00 88.88 221 GLY A C 1
ATOM 1537 O O . GLY A 1 221 ? -6.787 10.932 -3.774 1.00 88.88 221 GLY A O 1
ATOM 1538 N N . LEU A 1 222 ? -8.715 9.843 -3.378 1.00 85.25 222 LEU A N 1
ATOM 1539 C CA . LEU A 1 222 ? -9.624 10.903 -3.836 1.00 85.25 222 LEU A CA 1
ATOM 1540 C C . LEU A 1 222 ? -9.309 12.258 -3.196 1.00 85.25 222 LEU A C 1
ATOM 1542 O O . LEU A 1 222 ? -9.449 13.305 -3.835 1.00 85.25 222 LEU A O 1
ATOM 1546 N N . PHE A 1 223 ? -8.914 12.234 -1.928 1.00 81.12 223 PHE A N 1
ATOM 1547 C CA . PHE A 1 223 ? -8.696 13.417 -1.128 1.00 81.12 223 PHE A CA 1
ATOM 1548 C C . PHE A 1 223 ? -7.230 13.548 -0.739 1.00 81.12 223 PHE A C 1
ATOM 1550 O O . PHE A 1 223 ? -6.711 12.768 0.052 1.00 81.12 223 PHE A O 1
ATOM 1557 N N . TRP A 1 224 ? -6.577 14.572 -1.296 1.00 81.31 224 TRP A N 1
ATOM 1558 C CA . TRP A 1 224 ? -5.200 14.969 -0.967 1.00 81.31 224 TRP A CA 1
ATOM 1559 C C . TRP A 1 224 ? -4.144 13.862 -1.149 1.00 81.31 224 TRP A C 1
ATOM 1561 O O . TRP A 1 224 ? -3.002 14.039 -0.733 1.00 81.31 224 TRP A O 1
ATOM 1571 N N . GLY A 1 225 ? -4.499 12.765 -1.824 1.00 84.94 225 GLY A N 1
ATOM 1572 C CA . GLY A 1 225 ? -3.594 11.681 -2.162 1.00 84.94 225 GLY A CA 1
ATOM 1573 C C . GLY A 1 225 ? -2.613 12.076 -3.259 1.00 84.94 225 GLY A C 1
ATOM 1574 O O . GLY A 1 225 ? -2.974 12.702 -4.258 1.00 84.94 225 GLY A O 1
ATOM 1575 N N . ASN A 1 226 ? -1.360 11.672 -3.077 1.00 89.31 226 ASN A N 1
ATOM 1576 C CA . ASN A 1 226 ? -0.323 11.803 -4.101 1.00 89.31 226 ASN A CA 1
ATOM 1577 C C . ASN A 1 226 ? -0.253 10.503 -4.903 1.00 89.31 226 ASN A C 1
ATOM 1579 O O . ASN A 1 226 ? -0.290 9.424 -4.319 1.00 89.31 226 ASN A O 1
ATOM 1583 N N . GLY A 1 227 ? -0.158 10.603 -6.228 1.00 89.06 227 GLY A N 1
ATOM 1584 C CA . GLY A 1 227 ? 0.212 9.447 -7.041 1.00 89.06 227 GLY A CA 1
ATOM 1585 C C . GLY A 1 227 ? 1.697 9.130 -6.891 1.00 89.06 227 GLY A C 1
ATOM 1586 O O . GLY A 1 227 ? 2.489 10.023 -6.576 1.00 89.06 227 GLY A O 1
ATOM 1587 N N . GLY A 1 228 ? 2.057 7.879 -7.144 1.00 86.56 228 GLY A N 1
ATOM 1588 C CA . GLY A 1 228 ? 3.444 7.461 -7.247 1.00 86.56 228 GLY A CA 1
ATOM 1589 C C . GLY A 1 228 ? 4.083 7.896 -8.561 1.00 86.56 228 GLY A C 1
ATOM 1590 O O . GLY A 1 228 ? 3.393 8.151 -9.556 1.00 86.56 228 GLY A O 1
ATOM 1591 N N . ALA A 1 229 ? 5.409 8.009 -8.537 1.00 80.00 229 ALA A N 1
ATOM 1592 C CA . ALA A 1 229 ? 6.232 8.335 -9.700 1.00 80.00 229 ALA A CA 1
ATOM 1593 C C . ALA A 1 229 ? 6.645 7.073 -10.454 1.00 80.00 229 ALA A C 1
ATOM 1595 O O . ALA A 1 229 ? 6.888 6.059 -9.769 1.00 80.00 229 ALA A O 1
#

Organism: NCBI:txid354243

Sequence (229 aa):
MAPLAAAPVAQADEFDWLTDLFEPWFGAAPVAESVDLGDPGMTTWWDSSAWSWLDLSTWGDQVSGSALGTEPLAFNAWFDANVYAPIHTGIEEWINSSDGLQFAAFVNQISGLYLIGDGADGTALDPNGGDAGLLFGDGGDGYFGGSGGDAGWLIGNGGDAGGGAPDSGVQLLALGDPVNGAVGTAGNAAFLFGHGGAGGDGADGEFGGNGGDGGAGGAGGLFWGNGGA